Protein AF-A0AAV8QQ74-F1 (afdb_monomer)

Mean predicted aligned error: 6.85 Å

Nearest PDB structures (foldseek):
  6c4k-assembly1_A  TM=9.391E-01  e=3.958E-21  Homo sapiens
  6c4k-assembly1_B  TM=9.567E-01  e=1.475E-20  Homo sapiens
  6c4j-assembly2_J  TM=9.599E-01  e=5.149E-20  Homo sapiens
  6c58-assembly1_E  TM=9.577E-01  e=4.821E-20  Homo sapiens
  6c4k-assembly1_C  TM=9.363E-01  e=5.872E-19  Homo sapiens

Foldseek 3Di:
DAEEEFEDQDQAQWQAQLVLCVLPVVYHYYYDYPPPVQVVCLVDPRHPDDEVCQNVRDDTRGDDDHHCRVVCNQEPPADEFAFAPDPVRVVVSVVVLVSSVSRYDPVRYHYDHHVCRVVVLLVVLQVLQVLQVVLQVVVVVCVVVVHDSVVVLVVQQVPPVRHNPSSDHDPHDDDPRND

pLDDT: mean 85.08, std 13.59, range [34.0, 98.06]

Structure (mmCIF, N/CA/C/O backbone):
data_AF-A0AAV8QQ74-F1
#
_entry.id   AF-A0AAV8QQ74-F1
#
loop_
_atom_site.group_PDB
_atom_site.id
_atom_site.type_symbol
_atom_site.label_atom_id
_atom_site.label_alt_id
_atom_site.label_comp_id
_atom_site.label_asym_id
_atom_site.label_entity_id
_atom_site.label_seq_id
_atom_site.pdbx_PDB_ins_code
_atom_site.Cartn_x
_atom_site.Cartn_y
_atom_site.Cartn_z
_atom_site.occupancy
_atom_site.B_iso_or_equiv
_atom_site.auth_seq_id
_atom_site.auth_comp_id
_atom_site.auth_asym_id
_atom_site.auth_atom_id
_atom_site.pdbx_PDB_model_num
ATOM 1 N N . MET A 1 1 ? 12.481 -12.399 -24.238 1.00 63.53 1 MET A N 1
ATOM 2 C CA . MET A 1 1 ? 12.317 -12.808 -22.829 1.00 63.53 1 MET A CA 1
ATOM 3 C C . MET A 1 1 ? 12.725 -11.625 -21.976 1.00 63.53 1 MET A C 1
ATOM 5 O O . MET A 1 1 ? 13.826 -11.124 -22.176 1.00 63.53 1 MET A O 1
ATOM 9 N N . VAL A 1 2 ? 11.823 -11.126 -21.134 1.00 83.19 2 VAL A N 1
ATOM 10 C CA . VAL A 1 2 ? 12.125 -10.042 -20.185 1.00 83.19 2 VAL A CA 1
ATOM 11 C C . VAL A 1 2 ? 12.632 -10.682 -18.895 1.00 83.19 2 VAL A C 1
ATOM 13 O O . VAL A 1 2 ? 12.169 -11.765 -18.537 1.00 83.19 2 VAL A O 1
ATOM 16 N N . LYS A 1 3 ? 13.590 -10.037 -18.226 1.00 90.88 3 LYS A N 1
ATOM 17 C CA . LYS A 1 3 ? 14.098 -10.466 -16.921 1.00 90.88 3 LYS A CA 1
ATOM 18 C C . LYS A 1 3 ? 13.972 -9.331 -15.913 1.00 90.88 3 LYS A C 1
ATOM 20 O O . LYS A 1 3 ? 14.280 -8.190 -16.256 1.00 90.88 3 LYS A O 1
ATOM 25 N N . ILE A 1 4 ? 13.562 -9.646 -14.690 1.00 91.19 4 ILE A N 1
ATOM 26 C CA . ILE A 1 4 ? 13.529 -8.723 -13.552 1.00 91.19 4 ILE A CA 1
ATOM 27 C C . ILE A 1 4 ? 14.459 -9.270 -12.469 1.00 91.19 4 ILE A C 1
ATOM 29 O O . ILE A 1 4 ? 14.433 -10.459 -12.164 1.00 91.19 4 ILE A O 1
ATOM 33 N N . CYS A 1 5 ? 15.287 -8.396 -11.899 1.00 91.69 5 CYS A N 1
ATOM 34 C CA . CYS A 1 5 ? 16.149 -8.704 -10.764 1.00 91.69 5 CYS A CA 1
ATOM 35 C C . CYS A 1 5 ? 15.806 -7.745 -9.620 1.00 91.69 5 CYS A C 1
ATOM 37 O O . CYS A 1 5 ? 15.906 -6.530 -9.802 1.00 91.69 5 CYS A O 1
ATOM 39 N N . CYS A 1 6 ? 15.396 -8.278 -8.470 1.00 88.50 6 CYS A N 1
ATOM 40 C CA . CYS A 1 6 ? 15.151 -7.512 -7.249 1.00 88.50 6 CYS A CA 1
ATOM 41 C C . CYS A 1 6 ? 16.297 -7.740 -6.250 1.00 88.50 6 CYS A C 1
ATOM 43 O O . CYS A 1 6 ? 16.791 -8.862 -6.115 1.00 88.50 6 CYS A O 1
ATOM 45 N N . ILE A 1 7 ? 16.738 -6.674 -5.576 1.00 88.88 7 ILE A N 1
ATOM 46 C CA . ILE A 1 7 ? 17.850 -6.706 -4.617 1.00 88.88 7 ILE A CA 1
ATOM 47 C C . ILE A 1 7 ? 17.289 -6.465 -3.211 1.00 88.88 7 ILE A C 1
ATOM 49 O O . ILE A 1 7 ? 16.839 -5.367 -2.894 1.00 88.88 7 ILE A O 1
ATOM 53 N N . GLY A 1 8 ? 17.366 -7.500 -2.379 1.00 83.50 8 GLY A N 1
ATOM 54 C CA . GLY A 1 8 ? 16.710 -7.640 -1.083 1.00 83.50 8 GLY A CA 1
ATOM 55 C C . GLY A 1 8 ? 15.598 -8.690 -1.158 1.00 83.50 8 GLY A C 1
ATOM 56 O O . GLY A 1 8 ? 14.819 -8.672 -2.093 1.00 83.50 8 GLY A O 1
ATOM 57 N N . ALA A 1 9 ? 15.508 -9.585 -0.173 1.00 84.25 9 ALA A N 1
ATOM 58 C CA . ALA A 1 9 ? 14.414 -10.551 0.011 1.00 84.25 9 ALA A CA 1
ATOM 59 C C . ALA A 1 9 ? 13.634 -10.207 1.301 1.00 84.25 9 ALA A C 1
ATOM 61 O O . ALA A 1 9 ? 13.564 -10.978 2.266 1.00 84.25 9 ALA A O 1
ATOM 62 N N . GLY A 1 10 ? 13.189 -8.951 1.380 1.00 79.94 10 GLY A N 1
ATOM 63 C CA . GLY A 1 10 ? 12.621 -8.330 2.580 1.00 79.94 10 GLY A CA 1
ATOM 64 C C . GLY A 1 10 ? 11.100 -8.463 2.705 1.00 79.94 10 GLY A C 1
ATOM 65 O O . GLY A 1 10 ? 10.473 -9.293 2.062 1.00 79.94 10 GLY A O 1
ATOM 66 N N . TYR A 1 11 ? 10.502 -7.585 3.515 1.00 75.31 11 TYR A N 1
ATOM 67 C CA . TYR A 1 11 ? 9.045 -7.434 3.642 1.00 75.31 11 TYR A CA 1
ATOM 68 C C . TYR A 1 11 ? 8.434 -6.377 2.682 1.00 75.31 11 TYR A C 1
ATOM 70 O O . TYR A 1 11 ? 7.292 -6.477 2.248 1.00 75.31 11 TYR A O 1
ATOM 78 N N . VAL A 1 12 ? 9.237 -5.401 2.250 1.00 78.25 12 VAL A N 1
ATOM 79 C CA . VAL A 1 12 ? 9.226 -4.913 0.851 1.00 78.25 12 VAL A CA 1
ATOM 80 C C . VAL A 1 12 ? 10.305 -5.731 0.113 1.00 78.25 12 VAL A C 1
ATOM 82 O O . VAL A 1 12 ? 10.958 -6.530 0.761 1.00 78.25 12 VAL A O 1
ATOM 85 N N . SER A 1 13 ? 10.535 -5.647 -1.195 1.00 78.69 13 SER A N 1
ATOM 86 C CA . SER A 1 13 ? 11.518 -6.491 -1.928 1.00 78.69 13 SER A CA 1
ATOM 87 C C . SER A 1 13 ? 11.394 -8.023 -1.811 1.00 78.69 13 SER A C 1
ATOM 89 O O . SER A 1 13 ? 12.100 -8.736 -2.506 1.00 78.69 13 SER A O 1
ATOM 91 N N . GLY A 1 14 ? 10.462 -8.538 -0.997 1.00 80.00 14 GLY A N 1
ATOM 92 C CA . GLY A 1 14 ? 10.142 -9.954 -0.862 1.00 80.00 14 GLY A CA 1
ATOM 93 C C . GLY A 1 14 ? 8.654 -10.354 -0.687 1.00 80.00 14 GLY A C 1
ATOM 94 O O . GLY A 1 14 ? 8.509 -11.494 -0.284 1.00 80.00 14 GLY A O 1
ATOM 95 N N . PRO A 1 15 ? 7.585 -9.513 -0.882 1.00 81.69 15 PRO A N 1
ATOM 96 C CA . PRO A 1 15 ? 6.171 -9.998 -1.185 1.00 81.69 15 PRO A CA 1
ATOM 97 C C . PRO A 1 15 ? 5.210 -9.702 -2.463 1.00 81.69 15 PRO A C 1
ATOM 99 O O . PRO A 1 15 ? 4.105 -10.217 -2.511 1.00 81.69 15 PRO A O 1
ATOM 102 N N . THR A 1 16 ? 5.607 -8.993 -3.547 1.00 84.75 16 THR A N 1
ATOM 103 C CA . THR A 1 16 ? 5.229 -8.725 -4.982 1.00 84.75 16 THR A CA 1
ATOM 104 C C . THR A 1 16 ? 5.943 -9.508 -6.123 1.00 84.75 16 THR A C 1
ATOM 106 O O . THR A 1 16 ? 5.274 -9.844 -7.085 1.00 84.75 16 THR A O 1
ATOM 109 N N . MET A 1 17 ? 7.266 -9.758 -6.148 1.00 88.81 17 MET A N 1
ATOM 110 C CA . MET A 1 17 ? 7.998 -10.368 -7.296 1.00 88.81 17 MET A CA 1
ATOM 111 C C . MET A 1 17 ? 7.449 -11.736 -7.746 1.00 88.81 17 MET A C 1
ATOM 113 O O . MET A 1 17 ? 7.316 -11.961 -8.940 1.00 88.81 17 MET A O 1
ATOM 117 N N . ALA A 1 18 ? 7.032 -12.607 -6.832 1.00 83.88 18 ALA A N 1
ATOM 118 C CA . ALA A 1 18 ? 6.244 -13.806 -7.118 1.00 83.88 18 ALA A CA 1
ATOM 119 C C . ALA A 1 18 ? 4.832 -13.498 -7.635 1.00 83.88 18 ALA A C 1
ATOM 121 O O . ALA A 1 18 ? 4.354 -14.209 -8.508 1.00 83.88 18 ALA A O 1
ATOM 122 N N . VAL A 1 19 ? 4.179 -12.415 -7.191 1.00 86.88 19 VAL A N 1
ATOM 123 C CA . VAL A 1 19 ? 2.948 -11.928 -7.844 1.00 86.88 19 VAL A CA 1
ATOM 124 C C . VAL A 1 19 ? 3.260 -11.504 -9.284 1.00 86.88 19 VAL A C 1
ATOM 126 O O . VAL A 1 19 ? 2.520 -11.879 -10.182 1.00 86.88 19 VAL A O 1
ATOM 129 N N . ILE A 1 20 ? 4.389 -10.839 -9.555 1.00 90.19 20 ILE A N 1
ATOM 130 C CA . ILE A 1 20 ? 4.846 -10.565 -10.928 1.00 90.19 20 ILE A CA 1
ATOM 131 C C . ILE A 1 20 ? 5.125 -11.872 -11.687 1.00 90.19 20 ILE A C 1
ATOM 133 O O . ILE A 1 20 ? 4.645 -12.017 -12.802 1.00 90.19 20 ILE A O 1
ATOM 137 N N . ALA A 1 21 ? 5.827 -12.849 -11.111 1.00 88.25 21 ALA A N 1
ATOM 138 C CA . ALA A 1 21 ? 6.114 -14.127 -11.772 1.00 88.25 21 ALA A CA 1
ATOM 139 C C . ALA A 1 21 ? 4.831 -14.924 -12.092 1.00 88.25 21 ALA A C 1
ATOM 141 O O . ALA A 1 21 ? 4.686 -15.475 -13.182 1.00 88.25 21 ALA A O 1
ATOM 142 N N . LEU A 1 22 ? 3.869 -14.928 -11.165 1.00 88.06 22 LEU A N 1
ATOM 143 C CA . LEU A 1 22 ? 2.573 -15.599 -11.274 1.00 88.06 22 LEU A CA 1
ATOM 144 C C . LEU A 1 22 ? 1.624 -14.899 -12.259 1.00 88.06 22 LEU A C 1
ATOM 146 O O . LEU A 1 22 ? 0.899 -15.564 -12.997 1.00 88.06 22 LEU A O 1
ATOM 150 N N . LYS A 1 23 ? 1.603 -13.560 -12.275 1.00 91.19 23 LYS A N 1
ATOM 151 C CA . LYS A 1 23 ? 0.750 -12.754 -13.169 1.00 91.19 23 LYS A CA 1
ATOM 152 C C . LYS A 1 23 ? 1.379 -12.518 -14.544 1.00 91.19 23 LYS A C 1
ATOM 154 O O . LYS A 1 23 ? 0.651 -12.272 -15.501 1.00 91.19 23 LYS A O 1
ATOM 159 N N . CYS A 1 24 ? 2.700 -12.638 -14.666 1.00 91.62 24 CYS A N 1
ATOM 160 C CA . CYS A 1 24 ? 3.457 -12.452 -15.902 1.00 91.62 24 CYS A CA 1
ATOM 161 C C . CYS A 1 24 ? 4.377 -13.661 -16.206 1.00 91.62 24 CYS A C 1
ATOM 163 O O . CYS A 1 24 ? 5.597 -13.486 -16.235 1.00 91.62 24 CYS A O 1
ATOM 165 N N . PRO A 1 25 ? 3.853 -14.869 -16.520 1.00 89.38 25 PRO A N 1
ATOM 166 C CA . PRO A 1 25 ? 4.672 -16.080 -16.723 1.00 89.38 25 PRO A CA 1
ATOM 1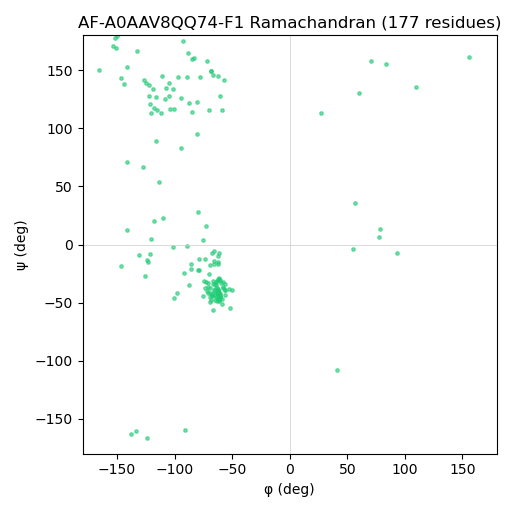67 C C . PRO A 1 25 ? 5.702 -16.025 -17.872 1.00 89.38 25 PRO A C 1
ATOM 169 O O . PRO A 1 25 ? 6.486 -16.952 -18.057 1.00 89.38 25 PRO A O 1
ATOM 172 N N . SER A 1 26 ? 5.690 -14.963 -18.683 1.00 90.56 26 SER A N 1
ATOM 173 C CA . SER A 1 26 ? 6.667 -14.675 -19.742 1.00 90.56 26 SER A CA 1
ATOM 174 C C . SER A 1 26 ? 7.883 -13.856 -19.271 1.00 90.56 26 SER A C 1
ATOM 176 O O . SER A 1 26 ? 8.781 -13.570 -20.076 1.00 90.56 26 SER A O 1
ATOM 178 N N . ILE A 1 27 ? 7.915 -13.471 -17.990 1.00 90.62 27 ILE A N 1
ATOM 179 C CA . ILE A 1 27 ? 8.993 -12.723 -17.340 1.00 90.62 27 ILE A CA 1
ATOM 180 C C . ILE A 1 27 ? 9.749 -13.656 -16.393 1.00 90.62 27 ILE A C 1
ATOM 182 O O . ILE A 1 27 ? 9.170 -14.255 -15.493 1.00 90.62 27 ILE A O 1
ATOM 186 N N . GLU A 1 28 ? 11.063 -13.750 -16.572 1.00 89.81 28 GLU A N 1
ATOM 187 C CA . GLU A 1 28 ? 11.937 -14.437 -15.620 1.00 89.81 28 GLU A CA 1
ATOM 188 C C . GLU A 1 28 ? 12.235 -13.491 -14.451 1.00 89.81 28 GLU A C 1
ATOM 190 O O . GLU A 1 28 ? 12.742 -12.387 -14.664 1.00 89.81 28 GLU A O 1
ATOM 195 N N . VAL A 1 29 ? 11.920 -13.902 -13.224 1.00 89.75 29 VAL A N 1
ATOM 196 C CA . VAL A 1 29 ? 12.094 -13.067 -12.031 1.00 89.75 29 VAL A CA 1
ATOM 197 C C . VAL A 1 29 ? 13.118 -13.705 -11.098 1.00 89.75 29 VAL A C 1
ATOM 199 O O . VAL A 1 29 ? 13.000 -14.874 -10.742 1.00 89.75 29 VAL A O 1
ATOM 202 N N . ALA A 1 30 ? 14.126 -12.930 -10.705 1.00 89.06 30 ALA A N 1
ATOM 203 C CA . ALA A 1 30 ? 15.160 -13.324 -9.757 1.00 89.06 30 ALA A CA 1
ATOM 204 C C . ALA A 1 30 ? 15.184 -12.350 -8.574 1.00 89.06 30 ALA A C 1
ATOM 206 O O . ALA A 1 30 ? 15.119 -11.135 -8.760 1.00 89.06 30 ALA A O 1
ATOM 207 N N . VAL A 1 31 ? 15.321 -12.876 -7.358 1.00 87.19 31 VAL A N 1
ATOM 208 C CA . VAL A 1 31 ? 15.484 -12.078 -6.135 1.00 87.19 31 VAL A CA 1
ATOM 209 C C . VAL A 1 31 ? 16.793 -12.484 -5.467 1.00 87.19 31 VAL A C 1
ATOM 211 O O . VAL A 1 31 ? 17.041 -13.672 -5.260 1.00 87.19 31 VAL A O 1
ATOM 214 N N . VAL A 1 32 ? 17.643 -11.506 -5.155 1.00 88.88 32 VAL A N 1
ATOM 215 C CA . VAL A 1 32 ? 18.978 -11.715 -4.574 1.00 88.88 32 VAL A CA 1
ATOM 216 C C . VAL A 1 32 ? 19.141 -10.903 -3.295 1.00 88.88 32 VAL A C 1
ATOM 218 O O . VAL A 1 32 ? 18.694 -9.767 -3.220 1.00 88.88 32 VAL A O 1
ATOM 221 N N . ASP A 1 33 ? 19.806 -11.455 -2.283 1.00 89.81 33 ASP A N 1
ATOM 222 C CA . ASP A 1 33 ? 20.049 -10.789 -0.999 1.00 89.81 33 ASP A CA 1
ATOM 223 C C . ASP A 1 33 ? 21.467 -11.126 -0.511 1.00 89.81 33 ASP A C 1
ATOM 225 O O . ASP A 1 33 ? 22.017 -12.176 -0.847 1.00 89.81 33 ASP A O 1
ATOM 229 N N . ILE A 1 34 ? 22.067 -10.236 0.281 1.00 93.06 34 ILE A N 1
ATOM 230 C CA . ILE A 1 34 ? 23.376 -10.457 0.912 1.00 93.06 34 ILE A CA 1
ATOM 231 C C . ILE A 1 34 ? 23.306 -11.526 2.018 1.00 93.06 34 ILE A C 1
ATOM 233 O O . ILE A 1 34 ? 24.295 -12.194 2.323 1.00 93.06 34 ILE A O 1
ATOM 237 N N . SER A 1 35 ? 22.130 -11.718 2.616 1.00 91.12 35 SER A N 1
ATOM 238 C CA . SER A 1 35 ? 21.865 -12.747 3.613 1.00 91.12 35 SER A CA 1
ATOM 239 C C . SER A 1 35 ? 21.614 -14.099 2.942 1.00 91.12 35 SER A C 1
ATOM 241 O O . SER A 1 35 ? 20.491 -14.449 2.579 1.00 91.12 35 SER A O 1
ATOM 243 N N . VAL A 1 36 ? 22.673 -14.907 2.841 1.00 91.25 36 VAL A N 1
ATOM 244 C CA . VAL A 1 36 ? 22.600 -16.297 2.349 1.00 91.25 36 VAL A CA 1
ATOM 245 C C . VAL A 1 36 ? 21.547 -17.108 3.117 1.00 91.25 36 VAL A C 1
ATOM 247 O O . VAL A 1 36 ? 20.795 -17.860 2.507 1.00 91.25 36 VAL A O 1
ATOM 250 N N . THR A 1 37 ? 21.421 -16.907 4.434 1.00 89.25 37 THR A N 1
ATOM 251 C CA . THR A 1 37 ? 20.408 -17.568 5.278 1.00 89.25 37 THR A CA 1
ATOM 252 C C . THR A 1 37 ? 18.975 -17.208 4.877 1.00 89.25 37 THR A C 1
ATOM 254 O O . THR A 1 37 ? 18.107 -18.075 4.863 1.00 89.25 37 THR A O 1
ATOM 257 N N . ARG A 1 38 ? 18.722 -15.945 4.512 1.00 84.81 38 ARG A N 1
ATOM 258 C CA . ARG A 1 38 ? 17.413 -15.467 4.041 1.00 84.81 38 ARG A CA 1
ATOM 259 C C . ARG A 1 38 ? 17.065 -16.073 2.682 1.00 84.81 38 ARG A C 1
ATOM 261 O O . ARG A 1 38 ? 15.956 -16.563 2.511 1.00 84.81 38 ARG A O 1
ATOM 268 N N . ILE A 1 39 ? 18.024 -16.120 1.753 1.00 86.44 39 ILE A N 1
ATOM 269 C CA . ILE A 1 39 ? 17.845 -16.795 0.457 1.00 86.44 39 ILE A CA 1
ATOM 270 C C . ILE A 1 39 ? 17.649 -18.306 0.632 1.00 86.44 39 ILE A C 1
ATOM 272 O O . ILE A 1 39 ? 16.808 -18.878 -0.054 1.00 86.44 39 ILE A O 1
ATOM 276 N N . ALA A 1 40 ? 18.348 -18.956 1.565 1.00 84.38 40 ALA A N 1
ATOM 277 C CA . ALA A 1 40 ? 18.118 -20.365 1.881 1.00 84.38 40 ALA A CA 1
ATOM 278 C C . ALA A 1 40 ? 16.689 -20.604 2.406 1.00 84.38 40 ALA A C 1
ATOM 280 O O . ALA A 1 40 ? 16.011 -21.498 1.910 1.00 84.38 40 ALA A O 1
ATOM 281 N N . ALA A 1 41 ? 16.200 -19.758 3.321 1.00 82.62 41 ALA A N 1
ATOM 282 C CA . ALA A 1 41 ? 14.825 -19.818 3.822 1.00 82.62 41 ALA A CA 1
ATOM 283 C C . ALA A 1 41 ? 13.781 -19.614 2.703 1.00 82.62 41 ALA A C 1
ATOM 285 O O . ALA A 1 41 ? 12.838 -20.393 2.596 1.00 82.62 41 ALA A O 1
ATOM 286 N N . CYS A 1 42 ? 13.985 -18.641 1.804 1.00 77.00 42 CYS A N 1
ATOM 287 C CA . CYS A 1 42 ? 13.127 -18.410 0.628 1.00 77.00 42 CYS A CA 1
ATOM 288 C C . CYS A 1 42 ? 13.091 -19.573 -0.386 1.00 77.00 42 CYS A C 1
ATOM 290 O O . CYS A 1 42 ? 12.228 -19.567 -1.261 1.00 77.00 42 CYS A O 1
ATOM 292 N N . ASN A 1 43 ? 14.024 -20.528 -0.300 1.00 80.88 43 ASN A N 1
ATOM 293 C CA . ASN A 1 43 ? 14.084 -21.742 -1.122 1.00 80.88 43 ASN A CA 1
ATOM 294 C C . ASN A 1 43 ? 13.767 -23.010 -0.297 1.00 80.88 43 ASN A C 1
ATOM 296 O O . ASN A 1 43 ? 14.193 -24.108 -0.656 1.00 80.88 43 ASN A O 1
ATOM 300 N N . SER A 1 44 ? 13.063 -22.858 0.827 1.00 80.25 44 SER A N 1
ATOM 301 C CA . SER A 1 44 ? 12.682 -23.939 1.739 1.00 80.25 44 SER A CA 1
ATOM 302 C C . SER A 1 44 ? 11.206 -23.842 2.121 1.00 80.25 44 SER A C 1
ATOM 304 O O . SER A 1 44 ? 10.596 -22.785 1.971 1.00 80.25 44 SER A O 1
ATOM 306 N N . ASP A 1 45 ? 10.666 -24.909 2.711 1.00 74.81 45 ASP A N 1
ATOM 307 C CA . ASP A 1 45 ? 9.291 -24.950 3.229 1.00 74.81 45 ASP A CA 1
ATOM 308 C C . ASP A 1 45 ? 9.056 -23.998 4.429 1.00 74.81 45 ASP A C 1
ATOM 310 O O . ASP A 1 45 ? 7.932 -23.858 4.905 1.00 74.81 45 ASP A O 1
ATOM 314 N N . GLN A 1 46 ? 10.107 -23.345 4.948 1.00 72.19 46 GLN A N 1
ATOM 315 C CA . GLN A 1 46 ? 10.030 -22.341 6.014 1.00 72.19 46 GLN A CA 1
ATOM 316 C C . GLN A 1 46 ? 10.494 -20.973 5.507 1.00 72.19 46 GLN A C 1
ATOM 318 O O . GLN A 1 46 ? 11.666 -20.601 5.601 1.00 72.19 46 GLN A O 1
ATOM 323 N N . LEU A 1 47 ? 9.540 -20.206 4.981 1.00 71.50 47 LEU A N 1
ATOM 324 C CA . LEU A 1 47 ? 9.769 -18.842 4.515 1.00 71.50 47 LEU A CA 1
ATOM 325 C C . LEU A 1 47 ? 10.217 -17.921 5.672 1.00 71.50 47 LEU A C 1
ATOM 327 O O . LEU A 1 47 ? 9.731 -18.051 6.796 1.00 71.50 47 LEU A O 1
ATOM 331 N N . PRO A 1 48 ? 11.103 -16.935 5.421 1.00 70.94 48 PRO A N 1
ATOM 332 C CA . PRO A 1 48 ? 11.611 -16.028 6.459 1.00 70.94 48 PRO A CA 1
ATOM 333 C C . PRO A 1 48 ? 10.595 -14.953 6.896 1.00 70.94 48 PRO A C 1
ATOM 335 O O . PRO A 1 48 ? 10.944 -14.053 7.661 1.00 70.94 48 PRO A O 1
ATOM 338 N N . ILE A 1 49 ? 9.373 -15.004 6.358 1.00 71.12 49 ILE A N 1
ATOM 339 C CA . ILE A 1 49 ? 8.260 -14.071 6.543 1.00 71.12 49 ILE A CA 1
ATOM 340 C C . ILE A 1 49 ? 6.977 -14.908 6.538 1.00 71.12 49 ILE A C 1
ATOM 342 O O . ILE A 1 49 ? 6.839 -15.801 5.705 1.00 71.12 49 ILE A O 1
ATOM 346 N N . TYR A 1 50 ? 6.044 -14.603 7.439 1.00 70.44 50 TYR A N 1
ATOM 347 C CA . TYR A 1 50 ? 4.705 -15.191 7.464 1.00 70.44 50 TYR A CA 1
ATOM 348 C C . TYR A 1 50 ? 3.681 -14.177 6.948 1.00 70.44 50 TYR A C 1
ATOM 350 O O . TYR A 1 50 ? 3.625 -13.067 7.468 1.00 70.44 50 TYR A O 1
ATOM 358 N N . GLU A 1 51 ? 2.861 -14.570 5.971 1.00 66.44 51 GLU A N 1
ATOM 359 C CA . GLU A 1 51 ? 1.711 -13.795 5.491 1.00 66.44 51 GLU A CA 1
ATOM 360 C C . GLU A 1 51 ? 0.567 -14.727 5.047 1.00 66.44 51 GLU A C 1
ATOM 362 O O . GLU A 1 51 ? 0.836 -15.773 4.452 1.00 66.44 51 GLU A O 1
ATOM 367 N N . PRO A 1 52 ? -0.718 -14.394 5.273 1.00 66.56 52 PRO A N 1
ATOM 368 C CA . PRO A 1 52 ? -1.825 -15.222 4.800 1.00 66.56 52 PRO A CA 1
ATOM 369 C C . PRO A 1 52 ? -1.837 -15.361 3.268 1.00 66.56 52 PRO A C 1
ATOM 371 O O . PRO A 1 52 ? -1.805 -14.372 2.535 1.00 66.56 52 PRO A O 1
ATOM 374 N N . GLY A 1 53 ? -1.889 -16.605 2.780 1.00 62.91 53 GLY A N 1
ATOM 375 C CA . GLY A 1 53 ? -1.827 -16.924 1.347 1.00 62.91 53 GLY A CA 1
ATOM 376 C C . GLY A 1 53 ? -0.424 -16.848 0.730 1.00 62.91 53 GLY A C 1
ATOM 377 O O . GLY A 1 53 ? -0.295 -16.992 -0.483 1.00 62.91 53 GLY A O 1
ATOM 378 N N . ILE A 1 54 ? 0.632 -16.633 1.529 1.00 61.88 54 ILE A N 1
ATOM 379 C CA . ILE A 1 54 ? 2.019 -16.650 1.038 1.00 61.88 54 ILE A CA 1
ATOM 380 C C . ILE A 1 54 ? 2.386 -18.036 0.478 1.00 61.88 54 ILE A C 1
ATOM 382 O O . ILE A 1 54 ? 2.970 -18.141 -0.593 1.00 61.88 54 ILE A O 1
ATOM 386 N N . GLU A 1 55 ? 1.970 -19.107 1.151 1.00 58.34 55 GLU A N 1
ATOM 387 C CA . GLU A 1 55 ? 2.321 -20.495 0.819 1.00 58.34 55 GLU A CA 1
ATOM 388 C C . GLU A 1 55 ? 1.830 -20.922 -0.581 1.00 58.34 55 GLU A C 1
ATOM 390 O O . GLU A 1 55 ? 2.507 -21.688 -1.262 1.00 58.34 55 GLU A O 1
ATOM 395 N N . ASP A 1 56 ? 0.716 -20.358 -1.063 1.00 56.03 56 ASP A N 1
ATOM 396 C CA . ASP A 1 56 ? 0.125 -20.660 -2.377 1.00 56.03 56 ASP A CA 1
ATOM 397 C C . ASP A 1 56 ? 0.831 -19.971 -3.566 1.00 56.03 56 ASP A C 1
ATOM 399 O O . ASP A 1 56 ? 0.532 -20.264 -4.727 1.00 56.03 56 ASP A O 1
ATOM 403 N N . ILE A 1 57 ? 1.706 -18.992 -3.308 1.00 53.47 57 ILE A N 1
ATOM 404 C CA . ILE A 1 57 ? 2.151 -18.006 -4.316 1.00 53.47 57 ILE A CA 1
ATOM 405 C C . ILE A 1 57 ? 3.678 -17.968 -4.487 1.00 53.47 57 ILE A C 1
ATOM 407 O O . ILE A 1 57 ? 4.170 -17.376 -5.447 1.00 53.47 57 ILE A O 1
ATOM 411 N N . VAL A 1 58 ? 4.446 -18.572 -3.576 1.00 47.19 58 VAL A N 1
ATOM 412 C CA . VAL A 1 58 ? 5.800 -18.087 -3.258 1.00 47.19 58 VAL A CA 1
ATOM 413 C C . VAL A 1 58 ? 6.886 -19.112 -3.510 1.00 47.19 58 VAL A C 1
ATOM 415 O O . VAL A 1 58 ? 7.038 -20.091 -2.791 1.00 47.19 58 VAL A O 1
ATOM 418 N N . SER A 1 59 ? 7.741 -18.826 -4.490 1.00 38.38 59 SER A N 1
ATOM 419 C CA . SER A 1 59 ? 9.044 -18.224 -4.171 1.00 38.38 59 SER A CA 1
ATOM 420 C C . SER A 1 59 ? 9.201 -16.709 -4.465 1.00 38.38 59 SER A C 1
ATOM 422 O O . SER A 1 59 ? 9.247 -16.292 -5.615 1.00 38.38 59 SER A O 1
ATOM 424 N N . ASN A 1 60 ? 9.428 -15.937 -3.388 1.00 39.59 60 ASN A N 1
ATOM 425 C CA . ASN A 1 60 ? 10.054 -14.600 -3.221 1.00 39.59 60 ASN A CA 1
ATOM 426 C C . ASN A 1 60 ? 9.487 -13.328 -3.926 1.00 39.59 60 ASN A C 1
ATOM 428 O O . ASN A 1 60 ? 9.224 -13.350 -5.125 1.00 39.59 60 ASN A O 1
ATOM 432 N N . LEU A 1 61 ? 9.281 -12.203 -3.192 1.00 42.34 61 LEU A N 1
ATOM 433 C CA . LEU A 1 61 ? 8.338 -11.129 -3.607 1.00 42.34 61 LEU A CA 1
ATOM 434 C C . LEU A 1 61 ? 8.795 -9.538 -3.532 1.00 42.34 61 LEU A C 1
ATOM 436 O O . LEU A 1 61 ? 9.912 -9.354 -3.953 1.00 42.34 61 LEU A O 1
ATOM 440 N N . GLU A 1 62 ? 8.063 -8.354 -3.509 1.00 34.00 62 GLU A N 1
ATOM 441 C CA . GLU A 1 62 ? 7.971 -7.023 -2.693 1.00 34.00 62 GLU A CA 1
ATOM 442 C C . GLU A 1 62 ? 6.629 -6.438 -1.957 1.00 34.00 62 GLU A C 1
ATOM 444 O O . GLU A 1 62 ? 5.637 -7.106 -1.780 1.00 34.00 62 GLU A O 1
ATOM 449 N N . PHE A 1 63 ? 6.530 -5.163 -1.496 1.00 38.44 63 PHE A N 1
ATOM 450 C CA . PHE A 1 63 ? 5.351 -4.319 -1.015 1.00 38.44 63 PHE A CA 1
ATOM 451 C C . PHE A 1 63 ? 4.010 -4.830 -0.371 1.00 38.44 63 PHE A C 1
ATOM 453 O O . PHE A 1 63 ? 3.109 -5.243 -1.094 1.00 38.44 63 PHE A O 1
ATOM 460 N N . LEU A 1 64 ? 3.755 -4.543 0.932 1.00 48.84 64 LEU A N 1
ATOM 461 C CA . LEU A 1 64 ? 2.528 -4.940 1.685 1.00 48.84 64 LEU A CA 1
ATOM 462 C C . LEU A 1 64 ? 2.092 -4.023 2.865 1.00 48.84 64 LEU A C 1
ATOM 464 O O . LEU A 1 64 ? 2.828 -3.111 3.251 1.00 48.84 64 LEU A O 1
ATOM 468 N N . ALA A 1 65 ? 0.959 -4.358 3.510 1.00 51.94 65 ALA A N 1
ATOM 469 C CA . ALA A 1 65 ? 0.736 -4.204 4.958 1.00 51.94 65 ALA A CA 1
ATOM 470 C C . ALA A 1 65 ? 0.662 -5.578 5.678 1.00 51.94 65 ALA A C 1
ATOM 472 O O . ALA A 1 65 ? 0.141 -6.542 5.111 1.00 51.94 65 ALA A O 1
ATOM 473 N N . GLU A 1 66 ? 1.166 -5.637 6.922 1.00 57.75 66 GLU A N 1
ATOM 474 C CA . GLU A 1 66 ? 1.293 -6.865 7.737 1.00 57.75 66 GLU A CA 1
ATOM 475 C C . GLU A 1 66 ? -0.060 -7.555 7.970 1.00 57.75 66 GLU A C 1
ATOM 477 O O . GLU A 1 66 ? -0.963 -6.994 8.593 1.00 57.75 66 GLU A O 1
ATOM 482 N N . GLY A 1 67 ? -0.196 -8.777 7.444 1.00 68.00 67 GLY A N 1
ATOM 483 C CA . GLY A 1 67 ? -1.403 -9.605 7.494 1.00 68.00 67 GLY A CA 1
ATOM 484 C C . GLY A 1 67 ? -2.367 -9.489 6.300 1.00 68.00 67 GLY A C 1
ATOM 485 O O . GLY A 1 67 ? -3.331 -10.256 6.261 1.00 68.00 67 GLY A O 1
ATOM 486 N N . THR A 1 68 ? -2.174 -8.562 5.348 1.00 74.56 68 THR A N 1
ATOM 487 C CA . THR A 1 68 ? -3.087 -8.371 4.182 1.00 74.56 68 THR A CA 1
ATOM 488 C C . THR A 1 68 ? -2.407 -8.414 2.820 1.00 74.56 68 THR A C 1
ATOM 490 O O . THR A 1 68 ? -3.015 -8.853 1.841 1.00 74.56 68 THR A O 1
ATOM 493 N N . ALA A 1 69 ? -1.129 -8.061 2.769 1.00 74.25 69 ALA A N 1
ATOM 494 C CA . ALA A 1 69 ? -0.150 -8.678 1.890 1.00 74.25 69 ALA A CA 1
ATOM 495 C C . ALA A 1 69 ? -0.573 -9.013 0.441 1.00 74.25 69 ALA A C 1
ATOM 497 O O . ALA A 1 69 ? -0.728 -8.150 -0.425 1.00 74.25 69 ALA A O 1
ATOM 498 N N . ILE A 1 70 ? -0.735 -10.312 0.182 1.00 78.31 70 ILE A N 1
ATOM 499 C CA . ILE A 1 70 ? -1.109 -10.921 -1.092 1.00 78.31 70 ILE A CA 1
ATOM 500 C C . ILE A 1 70 ? -2.353 -10.263 -1.701 1.00 78.31 70 ILE A C 1
ATOM 502 O O . ILE A 1 70 ? -2.413 -10.042 -2.914 1.00 78.31 70 ILE A O 1
ATOM 506 N N . GLN A 1 71 ? -3.340 -9.920 -0.871 1.00 81.88 71 GLN A N 1
ATOM 507 C CA . GLN A 1 71 ? -4.590 -9.312 -1.316 1.00 81.88 71 GLN A CA 1
ATOM 508 C C . GLN A 1 71 ? -4.374 -7.878 -1.819 1.00 81.88 71 GLN A C 1
ATOM 510 O O . GLN A 1 71 ? -4.915 -7.519 -2.870 1.00 81.88 71 GLN A O 1
ATOM 515 N N . ASP A 1 72 ? -3.542 -7.097 -1.121 1.00 83.19 72 ASP A N 1
ATOM 516 C CA . ASP A 1 72 ? -3.185 -5.724 -1.505 1.00 83.19 72 ASP A CA 1
ATOM 517 C C . ASP A 1 72 ? -2.465 -5.685 -2.866 1.00 83.19 72 ASP A C 1
ATOM 519 O O . ASP A 1 72 ? -2.611 -4.729 -3.625 1.00 83.19 72 ASP A O 1
ATOM 523 N N . LEU A 1 73 ? -1.737 -6.748 -3.220 1.00 84.50 73 LEU A N 1
ATOM 524 C CA . LEU A 1 73 ? -1.027 -6.872 -4.498 1.00 84.50 73 LEU A CA 1
ATOM 525 C C . LEU A 1 73 ? -1.857 -7.457 -5.634 1.00 84.50 73 LEU A C 1
ATOM 527 O O . LEU A 1 73 ? -1.678 -7.073 -6.791 1.00 84.50 73 LEU A O 1
ATOM 531 N N . PHE A 1 74 ? -2.758 -8.391 -5.333 1.00 87.12 74 PHE A N 1
ATOM 532 C CA . PHE A 1 74 ? -3.672 -8.954 -6.326 1.00 87.12 74 PHE A CA 1
ATOM 533 C C . PHE A 1 74 ? -4.743 -7.946 -6.753 1.00 87.12 74 PHE A C 1
ATOM 535 O O . PHE A 1 74 ? -5.171 -7.977 -7.906 1.00 87.12 74 PHE A O 1
ATOM 542 N N . ASN A 1 75 ? -5.173 -7.066 -5.845 1.00 88.50 75 ASN A N 1
ATOM 543 C CA . ASN A 1 75 ? -6.179 -6.036 -6.094 1.00 88.50 75 ASN A CA 1
ATOM 544 C C . ASN A 1 75 ? -5.816 -4.723 -5.362 1.00 88.50 75 ASN A C 1
ATOM 546 O O . ASN A 1 75 ? -6.494 -4.348 -4.403 1.00 88.50 75 ASN A O 1
ATOM 550 N N . PRO A 1 76 ? -4.775 -3.996 -5.809 1.00 89.94 76 PRO A N 1
ATOM 551 C CA . PRO A 1 76 ? -4.390 -2.728 -5.199 1.00 89.94 76 PRO A CA 1
ATOM 552 C C . PRO A 1 76 ? -5.455 -1.647 -5.413 1.00 89.94 76 PRO A C 1
ATOM 554 O O . PRO A 1 76 ? -6.063 -1.560 -6.486 1.00 89.94 76 PRO A O 1
ATOM 557 N N . ASP A 1 77 ? -5.609 -0.757 -4.426 1.00 90.06 77 ASP A N 1
ATOM 558 C CA . ASP A 1 77 ? -6.354 0.506 -4.572 1.00 90.06 77 ASP A CA 1
ATOM 559 C C . ASP A 1 77 ? -5.760 1.361 -5.714 1.00 90.06 77 ASP A C 1
ATOM 561 O O . ASP A 1 77 ? -6.490 2.033 -6.439 1.00 90.06 77 ASP A O 1
ATOM 565 N N . ARG A 1 78 ? -4.424 1.351 -5.859 1.00 92.75 78 ARG A N 1
ATOM 566 C CA . ARG A 1 78 ? -3.648 2.022 -6.920 1.00 92.75 78 ARG A CA 1
ATOM 567 C C . ARG A 1 78 ? -2.206 1.513 -6.970 1.00 92.75 78 ARG A C 1
ATOM 569 O O . ARG A 1 78 ? -1.634 1.211 -5.925 1.00 92.75 78 ARG A O 1
ATOM 576 N N . VAL A 1 79 ? -1.593 1.528 -8.151 1.00 92.00 79 VAL A N 1
ATOM 577 C CA . VAL A 1 79 ? -0.133 1.433 -8.333 1.00 92.00 79 VAL A CA 1
ATOM 578 C C . VAL A 1 79 ? 0.379 2.806 -8.766 1.00 92.00 79 VAL A C 1
ATOM 580 O O . VAL A 1 79 ? -0.223 3.455 -9.621 1.00 92.00 79 VAL A O 1
ATOM 583 N N . LEU A 1 80 ? 1.476 3.264 -8.161 1.00 93.56 80 LEU A N 1
ATOM 584 C CA . LEU A 1 80 ? 2.071 4.575 -8.422 1.00 93.56 80 LEU A CA 1
ATOM 585 C C . LEU A 1 80 ? 3.485 4.407 -8.984 1.00 93.56 80 LEU A C 1
ATOM 587 O O . LEU A 1 80 ? 4.362 3.880 -8.304 1.00 93.56 80 LEU A O 1
ATOM 591 N N . ILE A 1 81 ? 3.707 4.871 -10.214 1.00 93.44 81 ILE A N 1
ATOM 592 C CA . ILE A 1 81 ? 4.972 4.724 -10.941 1.00 93.44 81 ILE A CA 1
ATOM 593 C C . ILE A 1 81 ? 5.586 6.109 -11.171 1.00 93.44 81 ILE A C 1
ATOM 595 O O . ILE A 1 81 ? 5.022 6.941 -11.884 1.00 93.44 81 ILE A O 1
ATOM 599 N N . GLY A 1 82 ? 6.751 6.352 -10.567 1.00 90.56 82 GLY A N 1
ATOM 600 C CA . GLY A 1 82 ? 7.540 7.574 -10.743 1.00 90.56 82 GLY A CA 1
ATOM 601 C C . GLY A 1 82 ? 8.653 7.413 -11.778 1.00 90.56 82 GLY A C 1
ATOM 602 O O . GLY A 1 82 ? 9.289 6.363 -11.847 1.00 90.56 82 GLY A O 1
ATOM 603 N N . GLY A 1 83 ? 8.945 8.462 -12.550 1.00 89.44 83 GLY A N 1
ATOM 604 C CA . GLY A 1 83 ? 10.085 8.469 -13.473 1.00 89.44 83 GLY A CA 1
ATOM 605 C C . GLY A 1 83 ? 10.687 9.845 -13.738 1.00 89.44 83 GLY A C 1
ATOM 606 O O . GLY A 1 83 ? 10.130 10.882 -13.384 1.00 89.44 83 GLY A O 1
ATOM 607 N N . ARG A 1 84 ? 11.859 9.870 -14.381 1.00 88.44 84 ARG A N 1
ATOM 608 C CA . ARG A 1 84 ? 12.467 11.118 -14.874 1.00 88.44 84 ARG A CA 1
ATOM 609 C C . ARG A 1 84 ? 11.783 11.552 -16.168 1.00 88.44 84 ARG A C 1
ATOM 611 O O . ARG A 1 84 ? 11.477 10.720 -17.016 1.00 88.44 84 ARG A O 1
ATOM 618 N N . GLU A 1 85 ? 11.627 12.854 -16.375 1.00 92.94 85 GLU A N 1
ATOM 619 C CA . GLU A 1 85 ? 10.929 13.412 -17.545 1.00 92.94 85 GLU A CA 1
ATOM 620 C C . GLU A 1 85 ? 11.789 13.442 -18.831 1.00 92.94 85 GLU A C 1
ATOM 622 O O . GLU A 1 85 ? 11.570 14.254 -19.734 1.00 92.94 85 GLU A O 1
ATOM 627 N N . THR A 1 86 ? 12.748 12.520 -18.960 1.00 94.62 86 THR A N 1
ATOM 628 C CA . THR A 1 86 ? 13.509 12.285 -20.199 1.00 94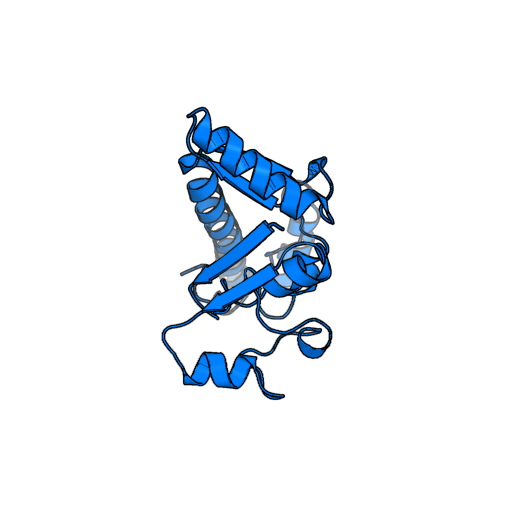.62 86 THR A CA 1
ATOM 629 C C . THR A 1 86 ? 12.786 11.264 -21.094 1.00 94.62 86 THR A C 1
ATOM 631 O O . THR A 1 86 ? 11.883 10.560 -20.626 1.00 94.62 86 THR A O 1
ATOM 634 N N . PRO A 1 87 ? 13.143 11.139 -22.388 1.00 96.56 87 PRO A N 1
ATOM 635 C CA . PRO A 1 87 ? 12.588 10.094 -23.251 1.00 96.56 87 PRO A CA 1
ATOM 636 C C . PRO A 1 87 ? 12.845 8.670 -22.723 1.00 96.56 87 PRO A C 1
ATOM 638 O O . PRO A 1 87 ? 12.005 7.790 -22.894 1.00 96.56 87 PRO A O 1
ATOM 641 N N . GLU A 1 88 ? 13.971 8.447 -22.050 1.00 93.69 88 GLU A N 1
ATOM 642 C CA . GLU A 1 88 ? 14.387 7.171 -21.453 1.00 93.69 88 GLU A CA 1
ATOM 643 C C . GLU A 1 88 ? 13.589 6.891 -20.180 1.00 93.69 88 GLU A C 1
ATOM 645 O O . GLU A 1 88 ? 13.075 5.788 -20.010 1.00 93.69 88 GLU A O 1
ATOM 650 N N . GLY A 1 89 ? 13.415 7.901 -19.321 1.00 88.81 89 GLY A N 1
ATOM 651 C CA . GLY A 1 89 ? 12.595 7.781 -18.117 1.00 88.81 89 GLY A CA 1
ATOM 652 C C . GLY A 1 89 ? 11.130 7.482 -18.440 1.00 88.81 89 GLY A C 1
ATOM 653 O O . GLY A 1 89 ? 10.546 6.595 -17.822 1.00 88.81 89 GLY A O 1
ATOM 654 N N . ARG A 1 90 ? 10.559 8.113 -19.477 1.00 91.88 90 ARG A N 1
ATOM 655 C CA . ARG A 1 90 ? 9.212 7.769 -19.976 1.00 91.88 90 ARG A CA 1
ATOM 656 C C . ARG A 1 90 ? 9.121 6.336 -20.512 1.00 91.88 90 ARG A C 1
ATOM 658 O O . ARG A 1 90 ? 8.143 5.658 -20.216 1.00 91.88 90 ARG A O 1
ATOM 665 N N . LYS A 1 91 ? 10.134 5.849 -21.242 1.00 93.38 91 LYS A N 1
ATOM 666 C CA . LYS A 1 91 ? 10.194 4.442 -21.692 1.00 93.38 91 LYS A CA 1
ATOM 667 C C . LYS A 1 91 ? 10.258 3.465 -20.513 1.00 93.38 91 LYS A C 1
ATOM 669 O O . LYS A 1 91 ? 9.568 2.454 -20.542 1.00 93.38 91 LYS A O 1
ATOM 674 N N . ALA A 1 92 ? 11.037 3.773 -19.475 1.00 88.69 92 ALA A N 1
ATOM 675 C CA . ALA A 1 92 ? 11.139 2.940 -18.275 1.00 88.69 92 ALA A CA 1
ATOM 676 C C . ALA A 1 92 ? 9.818 2.892 -17.481 1.00 88.69 92 ALA A C 1
ATOM 678 O O . ALA A 1 92 ? 9.381 1.812 -17.092 1.00 88.69 92 ALA A O 1
ATOM 679 N N . VAL A 1 93 ? 9.149 4.040 -17.308 1.00 89.44 93 VAL A N 1
ATOM 680 C CA . VAL A 1 93 ? 7.806 4.122 -16.700 1.00 89.44 93 VAL A CA 1
ATOM 681 C C . VAL A 1 93 ? 6.796 3.288 -17.486 1.00 89.44 93 VAL A C 1
ATOM 683 O O . VAL A 1 93 ? 6.056 2.514 -16.885 1.00 89.44 93 VAL A O 1
ATOM 686 N N . GLN A 1 94 ? 6.789 3.407 -18.817 1.00 93.38 94 GLN A N 1
ATOM 687 C CA . GLN A 1 94 ? 5.877 2.657 -19.679 1.00 93.38 94 GLN A CA 1
ATOM 688 C C . GLN A 1 94 ? 6.134 1.142 -19.613 1.00 93.38 94 GLN A C 1
ATOM 690 O O . GLN A 1 94 ? 5.193 0.381 -19.421 1.00 93.38 94 GLN A O 1
ATOM 695 N N . ALA A 1 95 ? 7.395 0.704 -19.673 1.00 91.31 95 ALA A N 1
ATOM 696 C CA . ALA A 1 95 ? 7.745 -0.713 -19.561 1.00 91.31 95 ALA A CA 1
ATOM 697 C C . ALA A 1 95 ? 7.355 -1.314 -18.196 1.00 91.31 95 ALA A C 1
ATOM 699 O O . ALA A 1 95 ? 6.876 -2.442 -18.135 1.00 91.31 95 ALA A O 1
ATOM 700 N N . LEU A 1 96 ? 7.506 -0.566 -17.094 1.00 91.06 96 LEU A N 1
ATOM 701 C CA . LEU A 1 96 ? 7.053 -1.022 -15.774 1.00 91.06 96 LEU A CA 1
ATOM 702 C C . LEU A 1 96 ? 5.520 -1.023 -15.660 1.00 91.06 96 LEU A C 1
ATOM 704 O O . LEU A 1 96 ? 4.947 -1.930 -15.057 1.00 91.06 96 LEU A O 1
ATOM 708 N N . LYS A 1 97 ? 4.842 -0.048 -16.275 1.00 92.62 97 LYS A N 1
ATOM 709 C CA . LYS A 1 97 ? 3.377 -0.012 -16.365 1.00 92.62 97 LYS A CA 1
ATOM 710 C C . LYS A 1 97 ? 2.831 -1.230 -17.116 1.00 92.62 97 LYS A C 1
ATOM 712 O O . LYS A 1 97 ? 1.872 -1.840 -16.654 1.00 92.62 97 LYS A O 1
ATOM 717 N N . GLU A 1 98 ? 3.474 -1.623 -18.213 1.00 94.31 98 GLU A N 1
ATOM 718 C CA . GLU A 1 98 ? 3.136 -2.820 -18.997 1.00 94.31 98 GLU A CA 1
ATOM 719 C C . GLU A 1 98 ? 3.274 -4.125 -18.197 1.00 94.31 98 GLU A C 1
ATOM 721 O O . GLU A 1 98 ? 2.512 -5.056 -18.443 1.00 94.31 98 GLU A O 1
ATOM 726 N N . VAL A 1 99 ? 4.166 -4.196 -17.197 1.00 92.25 99 VAL A N 1
ATOM 727 C CA . VAL A 1 99 ? 4.210 -5.331 -16.254 1.00 92.25 99 VAL A CA 1
ATOM 728 C C . VAL A 1 99 ? 2.944 -5.356 -15.393 1.00 92.25 99 VAL A C 1
ATOM 730 O O . VAL A 1 99 ? 2.210 -6.343 -15.426 1.00 92.25 99 VAL A O 1
ATOM 733 N N . TYR A 1 100 ? 2.633 -4.268 -14.680 1.00 92.69 100 TYR A N 1
ATOM 734 C CA . TYR A 1 100 ? 1.457 -4.212 -13.796 1.00 92.69 100 TYR A CA 1
ATOM 735 C C . TYR A 1 100 ? 0.118 -4.361 -14.541 1.00 92.69 100 TYR A C 1
ATOM 737 O O . TYR A 1 100 ? -0.819 -4.956 -14.006 1.00 92.69 100 TYR A O 1
ATOM 745 N N . ALA A 1 101 ? 0.033 -3.907 -15.795 1.00 95.50 101 ALA A N 1
ATOM 746 C CA . ALA A 1 101 ? -1.160 -4.019 -16.639 1.00 95.50 101 ALA A CA 1
ATOM 747 C C . ALA A 1 101 ? -1.596 -5.468 -16.955 1.00 95.50 101 ALA A C 1
ATOM 749 O O . ALA A 1 101 ? -2.702 -5.671 -17.450 1.00 95.50 101 ALA A O 1
ATOM 750 N N . ASN A 1 102 ? -0.783 -6.487 -16.640 1.00 95.00 102 ASN A N 1
ATOM 751 C CA . ASN A 1 102 ? -1.194 -7.895 -16.760 1.00 95.00 102 ASN A CA 1
ATOM 752 C C . ASN A 1 102 ? -2.259 -8.304 -15.722 1.00 95.00 102 ASN A C 1
ATOM 754 O O . ASN A 1 102 ? -2.916 -9.328 -15.906 1.00 95.00 102 ASN A O 1
ATOM 758 N N . TRP A 1 103 ? -2.448 -7.539 -14.636 1.00 95.62 103 TRP A N 1
ATOM 759 C CA . TRP A 1 103 ? -3.504 -7.819 -13.648 1.00 95.62 103 TRP A CA 1
ATOM 760 C C . TRP A 1 103 ? -4.128 -6.590 -12.972 1.00 95.62 103 TRP A C 1
ATOM 762 O O . TRP A 1 103 ? -5.226 -6.702 -12.427 1.00 95.62 103 TRP A O 1
ATOM 772 N N . VAL A 1 104 ? -3.470 -5.429 -13.001 1.00 94.12 104 VAL A N 1
ATOM 773 C CA . VAL A 1 104 ? -3.983 -4.185 -12.414 1.00 94.12 104 VAL A CA 1
ATOM 774 C C . VAL A 1 104 ? -4.713 -3.360 -13.485 1.00 94.12 104 VAL A C 1
ATOM 776 O O . VAL A 1 104 ? -4.111 -3.053 -14.515 1.00 94.12 104 VAL A O 1
ATOM 779 N N . PRO A 1 105 ? -5.980 -2.959 -13.257 1.00 96.25 105 PRO A N 1
ATOM 780 C CA . PRO A 1 105 ? -6.724 -2.093 -14.170 1.00 96.25 105 PRO A CA 1
ATOM 781 C C . PRO A 1 105 ? -6.045 -0.742 -14.453 1.00 96.25 105 PRO A C 1
ATOM 783 O O . PRO A 1 105 ? -5.496 -0.107 -13.554 1.00 96.25 105 PRO A O 1
ATOM 786 N N . GLU A 1 106 ? -6.133 -0.286 -15.705 1.00 94.44 106 GLU A N 1
ATOM 787 C CA . GLU A 1 106 ? -5.498 0.940 -16.225 1.00 94.44 106 GLU A CA 1
ATOM 788 C C . GLU A 1 106 ? -5.886 2.215 -15.449 1.00 94.44 106 GLU A C 1
ATOM 790 O O . GLU A 1 106 ? -5.046 3.090 -15.242 1.00 94.44 106 GLU A O 1
ATOM 795 N N . ASP A 1 107 ? -7.121 2.305 -14.943 1.00 96.75 107 ASP A N 1
ATOM 796 C CA . ASP A 1 107 ? -7.607 3.415 -14.105 1.00 96.75 107 ASP A CA 1
ATOM 797 C C . ASP A 1 107 ? -6.910 3.498 -12.735 1.00 96.75 107 ASP A C 1
ATOM 799 O O . ASP A 1 107 ? -6.936 4.543 -12.081 1.00 96.75 107 ASP A O 1
ATOM 803 N N . ARG A 1 108 ? -6.233 2.421 -12.321 1.00 95.62 108 ARG A N 1
ATOM 804 C CA . ARG A 1 108 ? -5.436 2.336 -11.090 1.00 95.62 108 ARG A CA 1
ATOM 805 C C . ARG A 1 108 ? -3.927 2.473 -11.328 1.00 95.62 108 ARG A C 1
ATOM 807 O O . ARG A 1 108 ? -3.174 2.467 -10.352 1.00 95.62 108 ARG A O 1
ATOM 814 N N . LEU A 1 109 ? -3.472 2.604 -12.580 1.00 93.00 109 LEU A N 1
ATOM 815 C CA . LEU A 1 109 ? -2.056 2.728 -12.958 1.00 93.00 109 LEU A CA 1
ATOM 816 C C . LEU A 1 109 ? -1.631 4.199 -13.087 1.00 93.00 109 LEU A C 1
ATOM 818 O O . LEU A 1 109 ? -1.578 4.773 -14.177 1.00 93.00 109 LEU A O 1
ATOM 822 N N . ILE A 1 110 ? -1.290 4.818 -11.956 1.00 94.44 110 ILE A N 1
ATOM 823 C CA . ILE A 1 110 ? -0.937 6.240 -11.880 1.00 94.44 110 ILE A CA 1
ATOM 824 C C . ILE A 1 110 ? 0.548 6.437 -12.214 1.00 94.44 110 ILE A C 1
ATOM 826 O O . ILE A 1 110 ? 1.427 6.048 -11.447 1.00 94.44 110 ILE A O 1
ATOM 830 N N . THR A 1 111 ? 0.842 7.102 -13.331 1.00 92.81 111 THR A N 1
ATOM 831 C CA . THR A 1 111 ? 2.209 7.491 -13.727 1.00 92.81 111 THR A CA 1
ATOM 832 C C . THR A 1 111 ? 2.480 8.965 -13.428 1.00 92.81 111 THR A C 1
ATOM 834 O O . THR A 1 111 ? 1.666 9.817 -13.784 1.00 92.81 111 THR A O 1
ATOM 837 N N . THR A 1 112 ? 3.627 9.293 -12.832 1.00 91.06 112 THR A N 1
ATOM 838 C CA . THR A 1 112 ? 4.018 10.677 -12.504 1.00 91.06 112 THR A CA 1
ATOM 839 C C . THR A 1 112 ? 5.545 10.870 -12.527 1.00 91.06 112 THR A C 1
ATOM 841 O O . THR A 1 112 ? 6.301 9.940 -12.820 1.00 91.06 112 THR A O 1
ATOM 844 N N . ASN A 1 113 ? 6.030 12.083 -12.250 1.00 91.69 113 ASN A N 1
ATOM 845 C CA . ASN A 1 113 ? 7.464 12.340 -12.103 1.00 91.69 113 ASN A CA 1
ATOM 846 C C . ASN A 1 113 ? 8.013 11.729 -10.793 1.00 91.69 113 ASN A C 1
ATOM 848 O O . ASN A 1 113 ? 7.271 11.497 -9.838 1.00 91.69 113 ASN A O 1
ATOM 852 N N . LEU A 1 114 ? 9.325 11.484 -10.747 1.00 82.94 114 LEU A N 1
ATOM 853 C CA . LEU A 1 114 ? 10.017 10.821 -9.634 1.00 82.94 114 LEU A CA 1
ATOM 854 C C . LEU A 1 114 ? 9.706 11.452 -8.263 1.00 82.94 114 LEU A C 1
ATOM 856 O O . LEU A 1 114 ? 9.213 10.762 -7.374 1.00 82.94 114 LEU A O 1
ATOM 860 N N . TRP A 1 115 ? 9.911 12.765 -8.123 1.00 84.81 115 TRP A N 1
ATOM 861 C CA . TRP A 1 115 ? 9.706 13.482 -6.861 1.00 84.81 115 TRP A CA 1
ATOM 862 C C . TRP A 1 115 ? 8.251 13.430 -6.387 1.00 84.81 115 TRP A C 1
ATOM 864 O O . TRP A 1 115 ? 7.986 13.252 -5.199 1.00 84.81 115 TRP A O 1
ATOM 874 N N . SER A 1 116 ? 7.291 13.555 -7.307 1.00 88.56 116 SER A N 1
ATOM 875 C CA . SER A 1 116 ? 5.869 13.442 -6.977 1.00 88.56 116 SER A CA 1
ATOM 876 C C . SER A 1 116 ? 5.476 12.030 -6.543 1.00 88.56 116 SER A C 1
ATOM 878 O O . SER A 1 116 ? 4.595 11.905 -5.693 1.00 88.56 116 SER A O 1
ATOM 880 N N . ALA A 1 117 ? 6.114 10.975 -7.060 1.00 83.88 117 ALA A N 1
ATOM 881 C CA . ALA A 1 117 ? 5.871 9.606 -6.601 1.00 83.88 117 ALA A CA 1
ATOM 882 C C . ALA A 1 117 ? 6.411 9.377 -5.178 1.00 83.88 117 ALA A C 1
ATOM 884 O O . ALA A 1 117 ? 5.669 8.924 -4.303 1.00 83.88 117 ALA A O 1
ATOM 885 N N . GLU A 1 118 ? 7.667 9.758 -4.929 1.00 81.56 118 GLU A N 1
ATOM 886 C CA . GLU A 1 118 ? 8.331 9.647 -3.621 1.00 81.56 118 GLU A CA 1
ATOM 887 C C . GLU A 1 118 ? 7.572 10.429 -2.536 1.00 81.56 118 GLU A C 1
ATOM 889 O O . GLU A 1 118 ? 7.180 9.868 -1.507 1.00 81.56 118 GLU A O 1
ATOM 894 N N . LEU A 1 119 ? 7.265 11.706 -2.799 1.00 86.62 119 LEU A N 1
ATOM 895 C CA . LEU A 1 119 ? 6.519 12.557 -1.870 1.00 86.62 119 LEU A CA 1
ATOM 896 C C . LEU A 1 119 ? 5.098 12.036 -1.619 1.00 86.62 119 LEU A C 1
ATOM 898 O O . LEU A 1 119 ? 4.628 12.089 -0.485 1.00 86.62 119 LEU A O 1
ATOM 902 N N . SER A 1 120 ? 4.421 11.485 -2.633 1.00 85.38 120 SER A N 1
ATOM 903 C CA . SER A 1 120 ? 3.080 10.907 -2.456 1.00 85.38 120 SER A CA 1
ATOM 904 C C . SER A 1 120 ? 3.081 9.690 -1.530 1.00 85.38 120 SER A C 1
ATOM 906 O O . SER A 1 120 ? 2.120 9.503 -0.784 1.00 85.38 120 SER A O 1
ATOM 908 N N . LYS A 1 121 ? 4.142 8.869 -1.537 1.00 85.31 121 LYS A N 1
ATOM 909 C CA . LYS A 1 121 ? 4.268 7.732 -0.610 1.00 85.31 121 LYS A CA 1
ATOM 910 C C . LYS A 1 121 ? 4.495 8.208 0.827 1.00 85.31 121 LYS A C 1
ATOM 912 O O . LYS A 1 121 ? 3.804 7.734 1.729 1.00 85.31 121 LYS A O 1
ATOM 917 N N . LEU A 1 122 ? 5.391 9.176 1.031 1.00 85.06 122 LEU A N 1
ATOM 918 C CA . LEU A 1 122 ? 5.640 9.776 2.349 1.00 85.06 122 LEU A CA 1
ATOM 919 C C . LEU A 1 122 ? 4.382 10.464 2.904 1.00 85.06 122 LEU A C 1
ATOM 921 O O . LEU A 1 122 ? 3.969 10.188 4.029 1.00 85.06 122 LEU A O 1
ATOM 925 N N . ALA A 1 123 ? 3.721 11.293 2.092 1.00 91.12 123 ALA A N 1
ATOM 926 C CA . ALA A 1 123 ? 2.495 11.988 2.473 1.00 91.12 123 ALA A CA 1
ATOM 927 C C . ALA A 1 123 ? 1.352 11.012 2.795 1.0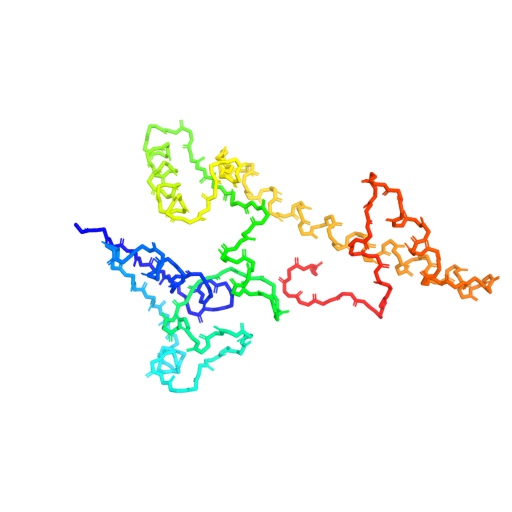0 91.12 123 ALA A C 1
ATOM 929 O O . ALA A 1 123 ? 0.657 11.201 3.790 1.00 91.12 123 ALA A O 1
ATOM 930 N N . ALA A 1 124 ? 1.168 9.946 2.006 1.00 87.62 124 ALA A N 1
ATOM 931 C CA . ALA A 1 124 ? 0.144 8.938 2.280 1.00 87.62 124 ALA A CA 1
ATOM 932 C C . ALA A 1 124 ? 0.364 8.243 3.634 1.00 87.62 124 ALA A C 1
ATOM 934 O O . ALA A 1 124 ? -0.586 8.122 4.407 1.00 87.62 124 ALA A O 1
ATOM 935 N N . ASN A 1 125 ? 1.600 7.842 3.954 1.00 86.19 125 ASN A N 1
ATOM 936 C CA . ASN A 1 125 ? 1.922 7.278 5.267 1.00 86.19 125 ASN A CA 1
ATOM 937 C C . ASN A 1 125 ? 1.646 8.292 6.397 1.00 86.19 125 ASN A C 1
ATOM 939 O O . ASN A 1 125 ? 1.005 7.941 7.387 1.00 86.19 125 ASN A O 1
ATOM 943 N N . ALA A 1 126 ? 2.055 9.555 6.227 1.00 90.25 126 ALA A N 1
ATOM 944 C CA . ALA A 1 126 ? 1.836 10.614 7.213 1.00 90.25 126 ALA A CA 1
ATOM 945 C C . ALA A 1 126 ? 0.342 10.893 7.470 1.00 90.25 126 ALA A C 1
ATOM 947 O O . ALA A 1 126 ? -0.065 10.999 8.624 1.00 90.25 126 ALA A O 1
ATOM 948 N N . PHE A 1 127 ? -0.499 10.938 6.429 1.00 93.75 127 PHE A N 1
ATOM 949 C CA . PHE A 1 127 ? -1.952 11.099 6.582 1.00 93.75 127 PHE A CA 1
ATOM 950 C C . PHE A 1 127 ? -2.609 9.915 7.311 1.00 93.75 127 PHE A C 1
ATOM 952 O O . PHE A 1 127 ? -3.552 10.122 8.075 1.00 93.75 127 PHE A O 1
ATOM 959 N N . LEU A 1 128 ? -2.128 8.683 7.111 1.00 91.31 128 LEU A N 1
ATOM 960 C CA . LEU A 1 128 ? -2.626 7.510 7.841 1.00 91.31 128 LEU A CA 1
ATOM 961 C C . LEU A 1 128 ? -2.252 7.576 9.330 1.00 91.31 128 LEU A C 1
ATOM 963 O O . LEU A 1 128 ? -3.131 7.433 10.182 1.00 91.31 128 LEU A O 1
ATOM 967 N N . ALA A 1 129 ? -0.988 7.876 9.643 1.00 90.31 129 ALA A N 1
ATOM 968 C CA . ALA A 1 129 ? -0.518 8.065 11.016 1.00 90.31 129 ALA A CA 1
ATOM 969 C C . ALA A 1 129 ? -1.254 9.223 11.719 1.00 90.31 129 ALA A C 1
ATOM 971 O O . ALA A 1 129 ? -1.733 9.067 12.842 1.00 90.31 129 ALA A O 1
ATOM 972 N N . GLN A 1 130 ? -1.442 10.357 11.032 1.00 94.94 130 GLN A N 1
ATOM 973 C CA . GLN A 1 130 ? -2.153 11.527 11.554 1.00 94.94 130 GLN A CA 1
ATOM 974 C C . GLN A 1 130 ? -3.590 11.198 11.981 1.00 94.94 130 GLN A C 1
ATOM 976 O O . GLN A 1 130 ? -4.056 11.739 12.985 1.00 94.94 130 GLN A O 1
ATOM 981 N N . ARG A 1 131 ? -4.301 10.310 11.270 1.00 96.00 131 ARG A N 1
ATOM 982 C CA . ARG A 1 131 ? -5.662 9.893 11.657 1.00 96.00 131 ARG A CA 1
ATOM 983 C C . ARG A 1 131 ? -5.671 9.095 12.960 1.00 96.00 131 ARG A C 1
ATOM 985 O O . ARG A 1 131 ? -6.502 9.381 13.819 1.00 96.00 131 ARG A O 1
ATOM 992 N N . ILE A 1 132 ? -4.710 8.184 13.143 1.00 93.00 132 ILE A N 1
ATOM 993 C CA . ILE A 1 132 ? -4.539 7.436 14.400 1.00 93.00 132 ILE A CA 1
ATOM 994 C C . ILE A 1 132 ? -4.193 8.402 15.544 1.00 93.00 132 ILE A C 1
ATOM 996 O O . ILE A 1 132 ? -4.870 8.398 16.570 1.00 93.00 132 ILE A O 1
ATOM 1000 N N . SER A 1 133 ? -3.228 9.309 15.348 1.00 94.06 133 SER A N 1
ATOM 1001 C CA . SER A 1 133 ? -2.906 10.358 16.332 1.00 94.06 133 SER A CA 1
ATOM 1002 C C . SER A 1 133 ? -4.120 11.215 16.697 1.00 94.06 133 SER A C 1
ATOM 1004 O O . SER A 1 133 ? -4.306 11.558 17.862 1.00 94.06 133 SER A O 1
ATOM 1006 N N . SER A 1 134 ? -4.965 11.545 15.714 1.00 96.44 134 SER A N 1
ATOM 1007 C CA . SER A 1 134 ? -6.157 12.374 15.920 1.00 96.44 134 SER A CA 1
ATOM 1008 C C . SER A 1 134 ? -7.207 11.667 16.776 1.00 96.44 134 SER A C 1
ATOM 1010 O O . SER A 1 134 ? -7.746 12.281 17.693 1.00 96.44 134 SER A O 1
ATOM 1012 N N . VAL A 1 135 ? -7.485 10.380 16.531 1.00 95.81 135 VAL A N 1
ATOM 1013 C CA . VAL A 1 135 ? -8.455 9.636 17.354 1.00 95.81 13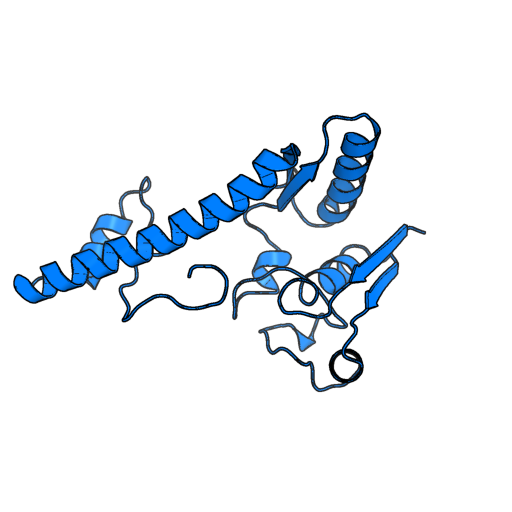5 VAL A CA 1
ATOM 1014 C C . VAL A 1 135 ? -7.898 9.281 18.738 1.00 95.81 135 VAL A C 1
ATOM 1016 O O . VAL A 1 135 ? -8.646 9.319 19.711 1.00 95.81 135 VAL A O 1
ATOM 1019 N N . ASN A 1 136 ? -6.587 9.053 18.870 1.00 93.75 136 ASN A N 1
ATOM 1020 C CA . ASN A 1 136 ? -5.934 8.882 20.174 1.00 93.75 136 ASN A CA 1
ATOM 1021 C C . ASN A 1 136 ? -5.979 10.178 21.010 1.00 93.75 136 ASN A C 1
ATOM 1023 O O . ASN A 1 136 ? -6.254 10.131 22.204 1.00 93.75 136 ASN A O 1
ATOM 1027 N N . ALA A 1 137 ? -5.798 11.353 20.395 1.00 95.12 137 ALA A N 1
ATOM 1028 C CA . ALA A 1 137 ? -5.991 12.634 21.083 1.00 95.12 137 ALA A CA 1
ATOM 1029 C C . ALA A 1 137 ? -7.455 12.852 21.522 1.00 95.12 137 ALA A C 1
ATOM 1031 O O . ALA A 1 137 ? -7.711 13.457 22.563 1.00 95.12 137 ALA A O 1
ATOM 1032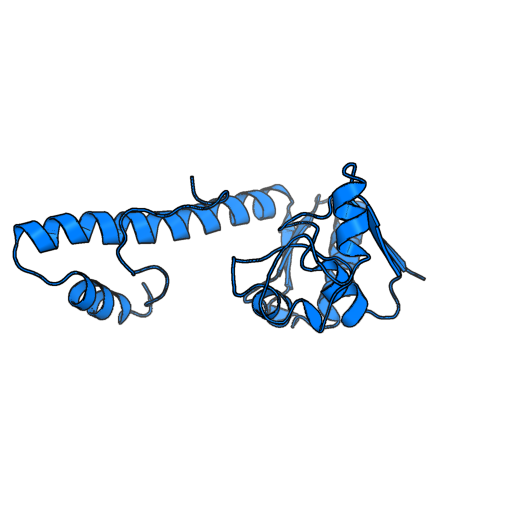 N N . ILE A 1 138 ? -8.419 12.331 20.754 1.00 96.50 138 ILE A N 1
ATOM 1033 C CA . ILE A 1 138 ? -9.844 12.351 21.110 1.00 96.50 138 ILE A CA 1
ATOM 1034 C C . ILE A 1 138 ? -10.159 11.354 22.241 1.00 96.50 138 ILE A C 1
ATOM 1036 O O . ILE A 1 138 ? -11.008 11.675 23.069 1.00 96.50 138 ILE A O 1
ATOM 1040 N N . SER A 1 139 ? -9.475 10.203 22.353 1.00 96.19 139 SER A N 1
ATOM 1041 C CA . SER A 1 139 ? -9.738 9.237 23.439 1.00 96.19 139 SER A CA 1
ATOM 1042 C C . SER A 1 139 ? -9.494 9.847 24.819 1.00 96.19 139 SER A C 1
ATOM 1044 O O . SER A 1 139 ? -10.373 9.770 25.671 1.00 96.19 139 SER A O 1
ATOM 1046 N N . ALA A 1 140 ? -8.385 10.570 24.998 1.00 94.25 140 ALA A N 1
ATOM 1047 C CA . ALA A 1 140 ? -8.076 11.262 26.249 1.00 94.25 140 ALA A CA 1
ATOM 1048 C C . ALA A 1 140 ? -9.145 12.309 26.632 1.00 94.25 140 ALA A C 1
ATOM 1050 O O . ALA A 1 140 ? -9.448 12.499 27.811 1.00 94.25 140 ALA A O 1
ATOM 1051 N N . LEU A 1 141 ? -9.768 12.969 25.645 1.00 95.75 141 LEU A N 1
ATOM 1052 C CA . LEU A 1 141 ? -10.902 13.867 25.888 1.00 95.75 141 LEU A CA 1
ATOM 1053 C C . LEU A 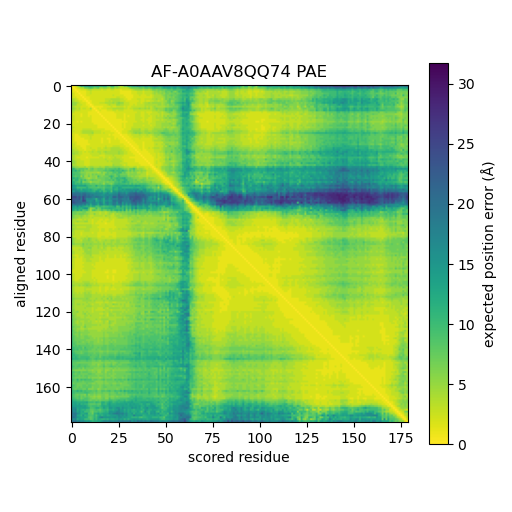1 141 ? -12.184 13.092 26.229 1.00 95.75 141 LEU A C 1
ATOM 1055 O O . LEU A 1 141 ? -12.945 13.527 27.093 1.00 95.75 141 LEU A O 1
ATOM 1059 N N . CYS A 1 142 ? -12.426 11.945 25.591 1.00 97.44 142 CYS A N 1
ATOM 1060 C CA . CYS A 1 142 ? -13.537 11.052 25.918 1.00 97.44 142 CYS A CA 1
ATOM 1061 C C . CYS A 1 142 ? -13.435 10.531 27.363 1.00 97.44 142 CYS A C 1
ATOM 1063 O O . CYS A 1 142 ? -14.398 10.647 28.119 1.00 97.44 142 CYS A O 1
ATOM 1065 N N . GLU A 1 143 ? -12.253 10.069 27.775 1.00 94.81 143 GLU A N 1
ATOM 1066 C CA . GLU A 1 143 ? -11.931 9.639 29.143 1.00 94.81 143 GLU A CA 1
ATOM 1067 C C . GLU A 1 143 ? -12.200 10.754 30.170 1.00 94.81 143 GLU A C 1
ATOM 1069 O O . GLU A 1 143 ? -12.828 10.512 31.200 1.00 94.81 143 GLU A O 1
ATOM 1074 N N . ALA A 1 144 ? -11.809 11.996 29.862 1.00 96.69 144 ALA A N 1
ATOM 1075 C CA . ALA A 1 144 ? -12.033 13.160 30.725 1.00 96.69 144 ALA A CA 1
ATOM 1076 C C . ALA A 1 144 ? -13.492 13.669 30.768 1.00 96.69 144 ALA A C 1
ATOM 1078 O O . ALA A 1 144 ? -13.818 14.502 31.614 1.00 96.69 144 ALA A O 1
ATOM 1079 N N . THR A 1 145 ? -14.368 13.211 29.864 1.00 97.31 145 THR A N 1
ATOM 1080 C CA . THR A 1 145 ? -15.760 13.700 29.727 1.00 97.31 145 THR A CA 1
ATOM 1081 C C . THR A 1 145 ? -16.833 12.623 29.900 1.00 97.31 145 THR A C 1
ATOM 1083 O O . THR A 1 145 ? -18.016 12.955 29.965 1.00 97.31 145 THR A O 1
ATOM 1086 N N . GLY A 1 146 ? -16.451 11.346 29.995 1.00 96.75 146 GLY A N 1
ATOM 1087 C CA . GLY A 1 146 ? -17.380 10.212 30.069 1.00 96.75 146 GLY A CA 1
ATOM 1088 C C . GLY A 1 146 ? -17.985 9.796 28.721 1.00 96.75 146 GLY A C 1
ATOM 1089 O O . GLY A 1 146 ? -18.955 9.042 28.701 1.00 96.75 146 GLY A O 1
ATOM 1090 N N . ALA A 1 147 ? -17.441 10.276 27.599 1.00 98.06 147 ALA A N 1
ATOM 1091 C CA . ALA A 1 147 ? -17.844 9.840 26.262 1.00 98.06 147 ALA A CA 1
ATOM 1092 C C . ALA A 1 147 ? -17.135 8.534 25.853 1.00 98.06 147 ALA A C 1
ATOM 1094 O O . ALA A 1 147 ? -16.075 8.195 26.376 1.00 98.06 147 ALA A O 1
ATOM 1095 N N . ASN A 1 148 ? -17.684 7.814 24.871 1.00 97.25 148 ASN A N 1
ATOM 1096 C CA . ASN A 1 148 ? -17.069 6.605 24.318 1.00 97.25 148 ASN A CA 1
ATOM 1097 C C . ASN A 1 148 ? -16.366 6.905 22.983 1.00 97.25 148 ASN A C 1
ATOM 1099 O O . ASN A 1 148 ? -17.019 7.233 21.989 1.00 97.25 148 ASN A O 1
ATOM 1103 N N . VAL A 1 149 ? -15.039 6.741 22.929 1.00 97.38 149 VAL A N 1
ATOM 1104 C CA . VAL A 1 149 ? -14.248 7.006 21.713 1.00 97.38 149 VAL A CA 1
ATOM 1105 C 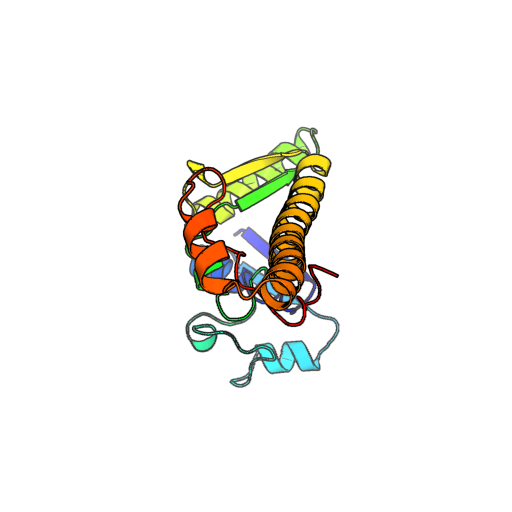C . VAL A 1 149 ? -14.665 6.130 20.524 1.00 97.38 149 VAL A C 1
ATOM 1107 O O . VAL A 1 149 ? -14.609 6.595 19.389 1.00 97.38 149 VAL A O 1
ATOM 1110 N N . ALA A 1 150 ? -15.153 4.905 20.752 1.00 96.75 150 ALA A N 1
ATOM 1111 C CA . ALA A 1 150 ? -15.620 4.030 19.675 1.00 96.75 150 ALA A CA 1
ATOM 1112 C C . ALA A 1 150 ? -16.920 4.544 19.028 1.00 96.75 150 ALA A C 1
ATOM 1114 O O . ALA A 1 150 ? -17.075 4.480 17.809 1.00 96.75 150 ALA A O 1
ATOM 1115 N N . GLU A 1 151 ? -17.831 5.110 19.824 1.00 98.00 151 GLU A N 1
ATOM 1116 C CA . GLU A 1 151 ? -19.068 5.731 19.332 1.00 98.00 151 GLU A CA 1
ATOM 1117 C C . GLU A 1 151 ? -18.773 7.042 18.592 1.00 98.00 151 GLU A C 1
ATOM 1119 O O . GLU A 1 151 ? -19.310 7.273 17.507 1.00 98.00 151 GLU A O 1
ATOM 1124 N N . VAL A 1 152 ? -17.859 7.863 19.125 1.00 97.75 152 VAL A N 1
ATOM 1125 C CA . VAL A 1 152 ? -17.390 9.096 18.471 1.00 97.75 152 VAL A CA 1
ATOM 1126 C C . VAL A 1 152 ? -16.713 8.781 17.133 1.00 97.75 152 VAL A C 1
ATOM 1128 O 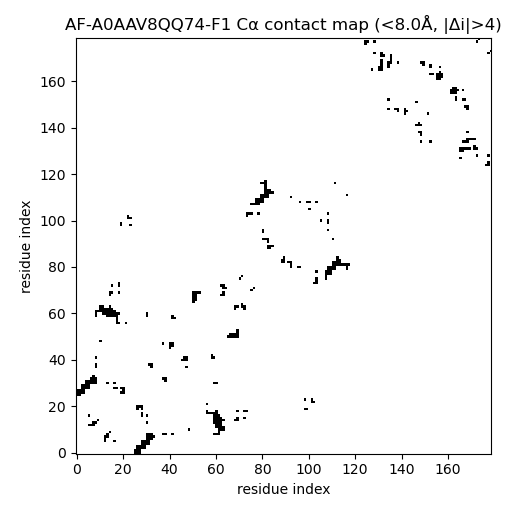O . VAL A 1 152 ? -17.065 9.378 16.115 1.00 97.75 152 VAL A O 1
ATOM 1131 N N . ALA A 1 153 ? -15.800 7.808 17.097 1.00 97.00 153 ALA A N 1
ATOM 1132 C CA . ALA A 1 153 ? -15.128 7.369 15.875 1.00 97.00 153 ALA A CA 1
ATOM 1133 C C . ALA A 1 153 ? -16.110 6.796 14.840 1.00 97.00 153 ALA A C 1
ATOM 1135 O O . ALA A 1 153 ? -16.009 7.117 13.654 1.00 97.00 153 ALA A O 1
ATOM 1136 N N . PHE A 1 154 ? -17.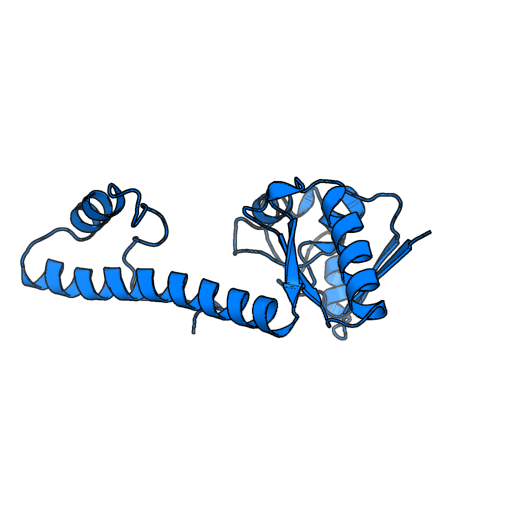097 6.003 15.273 1.00 97.00 154 PHE A N 1
ATOM 1137 C CA . PHE A 1 154 ? -18.154 5.490 14.399 1.00 97.00 154 PHE A CA 1
ATOM 1138 C C . PHE A 1 154 ? -19.000 6.618 13.801 1.00 97.00 154 PHE A C 1
ATOM 1140 O O . PHE A 1 154 ? -19.249 6.604 12.596 1.00 97.00 154 PHE A O 1
ATOM 1147 N N . ALA A 1 155 ? -19.415 7.600 14.610 1.00 97.62 155 ALA A N 1
ATOM 1148 C CA . ALA A 1 155 ? -20.211 8.740 14.161 1.00 97.62 155 ALA A CA 1
ATOM 1149 C C . ALA A 1 155 ? -19.439 9.629 13.170 1.00 97.62 155 ALA A C 1
ATOM 1151 O O . ALA A 1 155 ? -19.942 9.922 12.086 1.00 97.62 155 ALA A O 1
ATOM 1152 N N . VAL A 1 156 ? -18.192 9.988 13.494 1.00 97.38 156 VAL A N 1
ATOM 1153 C CA . VAL A 1 156 ? -17.290 10.751 12.609 1.00 97.38 156 VAL A CA 1
ATOM 1154 C C . VAL A 1 156 ? -17.020 9.988 11.306 1.00 97.38 156 VAL A C 1
ATOM 1156 O O . VAL A 1 156 ? -17.071 10.567 10.221 1.00 97.38 156 VAL A O 1
ATOM 1159 N N . GLY A 1 157 ? -16.815 8.671 11.387 1.00 97.06 157 GLY A N 1
ATOM 1160 C CA . GLY A 1 157 ? -16.581 7.793 10.239 1.00 97.06 157 GLY A CA 1
ATOM 1161 C C . GLY A 1 157 ? -17.774 7.609 9.291 1.00 97.06 157 GLY A C 1
ATOM 1162 O O . GLY A 1 157 ? -17.595 7.004 8.231 1.00 97.06 157 GLY A O 1
ATOM 1163 N N . LYS A 1 158 ? -18.975 8.115 9.625 1.00 97.50 158 LYS A N 1
ATOM 1164 C CA . LYS A 1 158 ? -20.126 8.160 8.699 1.00 97.50 158 LYS A CA 1
ATOM 1165 C C . LYS A 1 158 ? -20.051 9.298 7.685 1.00 97.50 158 LYS A C 1
ATOM 1167 O O . LYS A 1 158 ? -20.693 9.190 6.643 1.00 97.50 158 LYS A O 1
ATOM 1172 N N . ASP A 1 159 ? -19.285 10.357 7.945 1.00 97.81 159 ASP A N 1
ATOM 1173 C CA . ASP A 1 159 ? -19.054 11.392 6.938 1.00 97.81 159 ASP A CA 1
ATOM 1174 C C . ASP A 1 159 ? -18.158 10.823 5.832 1.00 97.81 159 ASP A C 1
ATOM 1176 O O . ASP A 1 159 ? -16.996 10.488 6.067 1.00 97.81 159 ASP A O 1
ATOM 1180 N N . THR A 1 160 ? -18.678 10.711 4.610 1.00 95.94 160 THR A N 1
ATOM 1181 C CA . THR A 1 160 ? -17.954 10.108 3.479 1.00 95.94 160 THR A CA 1
ATOM 1182 C C . THR A 1 160 ? -16.721 10.904 3.046 1.00 95.94 160 THR A C 1
ATOM 1184 O O . THR A 1 160 ? -15.889 10.369 2.319 1.00 95.94 160 THR A O 1
ATOM 1187 N N . ARG A 1 161 ? -16.570 12.156 3.498 1.00 96.62 161 ARG A N 1
ATOM 1188 C CA . ARG A 1 161 ? -15.369 12.986 3.291 1.00 96.62 161 ARG A CA 1
ATOM 1189 C C . ARG A 1 161 ? -14.244 12.626 4.265 1.00 96.62 161 ARG A C 1
ATOM 1191 O O . ARG A 1 161 ? -13.086 12.921 3.990 1.00 96.62 161 ARG A O 1
ATOM 1198 N N . ILE A 1 162 ? -14.584 11.999 5.394 1.00 95.38 162 ILE A N 1
ATOM 1199 C CA . ILE A 1 162 ? -13.640 11.527 6.415 1.00 95.38 162 ILE A CA 1
ATOM 1200 C C . ILE A 1 162 ? -13.407 10.020 6.255 1.00 95.38 162 ILE A C 1
ATOM 1202 O O . ILE A 1 162 ? -12.259 9.578 6.269 1.00 95.38 162 ILE A O 1
ATOM 1206 N N . GLY A 1 163 ? -14.474 9.238 6.084 1.00 95.25 163 GLY A N 1
ATOM 1207 C CA . GLY A 1 163 ? -14.458 7.781 5.948 1.00 95.25 163 GLY A CA 1
ATOM 1208 C C . GLY A 1 163 ? -14.096 7.030 7.244 1.00 95.25 163 GLY A C 1
ATOM 1209 O O . GLY A 1 163 ? -13.438 7.590 8.121 1.00 95.25 163 GLY A O 1
ATOM 1210 N N . PRO A 1 164 ? -14.477 5.744 7.380 1.00 95.00 164 PRO A N 1
ATOM 1211 C CA . PRO A 1 164 ? -14.347 5.000 8.640 1.00 95.00 164 PRO A CA 1
ATOM 1212 C C . PRO A 1 164 ? -12.974 4.340 8.872 1.00 95.00 164 PRO A C 1
ATOM 1214 O O . PRO A 1 164 ? -12.674 3.937 9.992 1.00 95.00 164 PRO A O 1
ATOM 1217 N N . LYS A 1 165 ? -12.130 4.185 7.839 1.00 93.88 165 LYS A N 1
ATOM 1218 C CA . LYS A 1 165 ? -10.814 3.521 7.965 1.00 93.88 165 LYS A CA 1
ATOM 1219 C C . LYS A 1 165 ? -9.842 4.366 8.815 1.00 93.88 165 LYS A C 1
ATOM 1221 O O . LYS A 1 165 ? -9.895 5.594 8.771 1.00 93.88 165 LYS A O 1
ATOM 1226 N N . PHE A 1 166 ? -8.912 3.725 9.532 1.00 93.06 166 PHE A N 1
ATOM 1227 C CA . PHE A 1 166 ? -7.890 4.397 10.365 1.00 93.06 166 PHE A CA 1
ATOM 1228 C C . PHE A 1 166 ? -8.472 5.347 11.442 1.00 93.06 166 PHE A C 1
ATOM 1230 O O . PHE A 1 166 ? -7.889 6.386 11.729 1.00 93.06 166 PHE A O 1
ATOM 1237 N N . LEU A 1 167 ? -9.623 4.998 12.036 1.00 94.12 167 LEU A N 1
ATOM 1238 C CA . LEU A 1 167 ? -10.240 5.710 13.173 1.00 94.12 167 LEU A CA 1
ATOM 1239 C C . LEU A 1 167 ? -10.359 4.836 14.440 1.00 94.12 167 LEU A C 1
ATOM 1241 O O . LEU A 1 167 ? -11.155 5.130 15.324 1.00 94.12 167 LEU A O 1
ATOM 1245 N N . ASN A 1 168 ? -9.574 3.762 14.550 1.00 89.12 168 ASN A N 1
ATOM 1246 C CA . ASN A 1 168 ? -9.530 2.947 15.765 1.00 89.12 168 ASN A CA 1
ATOM 1247 C C . ASN A 1 168 ? -8.495 3.536 16.734 1.00 89.12 168 ASN A C 1
ATOM 1249 O O . ASN A 1 168 ? -7.321 3.642 16.376 1.00 89.12 168 ASN A O 1
ATOM 1253 N N . ALA A 1 169 ? -8.923 3.900 17.945 1.00 88.62 169 ALA A N 1
ATOM 1254 C CA . ALA A 1 169 ? -8.014 4.336 19.002 1.00 88.62 169 ALA A CA 1
ATOM 1255 C C . ALA A 1 169 ? -7.131 3.177 19.501 1.00 88.62 169 ALA A C 1
ATOM 1257 O O . ALA A 1 169 ? -7.539 2.013 19.485 1.00 88.62 169 ALA A O 1
ATOM 1258 N N . SER A 1 170 ? -5.915 3.493 19.939 1.00 90.38 170 SER A N 1
ATOM 1259 C CA . SER A 1 170 ? -4.909 2.526 20.397 1.00 90.38 170 SER A CA 1
ATOM 1260 C C . SER A 1 170 ? -3.936 3.158 21.397 1.00 90.38 170 SER A C 1
ATOM 1262 O O . SER A 1 170 ? -3.879 4.377 21.531 1.00 90.38 170 SER A O 1
ATOM 1264 N N . VAL A 1 171 ? -3.096 2.338 22.038 1.00 85.19 171 VAL A N 1
ATOM 1265 C CA . VAL A 1 171 ? -1.953 2.812 22.851 1.00 85.19 171 VAL A CA 1
ATOM 1266 C C . VAL A 1 171 ? -0.911 3.598 22.027 1.00 85.19 171 VAL A C 1
ATOM 1268 O O . VAL A 1 171 ? -0.086 4.319 22.579 1.00 85.19 171 VAL A O 1
ATOM 1271 N N . GLY A 1 172 ? -0.955 3.467 20.699 1.00 77.06 172 GLY A N 1
ATOM 1272 C CA . GLY A 1 172 ? -0.044 4.063 19.729 1.00 77.06 172 GLY A CA 1
ATOM 1273 C C . GLY A 1 172 ? -0.046 3.242 18.438 1.00 77.06 172 GLY A C 1
ATOM 1274 O O . GLY A 1 172 ? -0.448 2.078 18.440 1.00 77.06 172 GLY A O 1
ATOM 1275 N N . PHE A 1 173 ? 0.412 3.834 17.335 1.00 80.62 173 PHE A N 1
ATOM 1276 C CA . PHE A 1 173 ? 0.781 3.063 16.145 1.00 80.62 173 PHE A CA 1
ATOM 1277 C C . PHE A 1 173 ? 2.227 2.561 16.262 1.00 80.62 173 PHE A C 1
ATOM 1279 O O . PHE A 1 173 ? 3.030 3.113 17.012 1.00 80.62 173 PHE A O 1
ATOM 1286 N N . GLY A 1 174 ? 2.558 1.527 15.493 1.00 77.19 174 GLY A N 1
ATOM 1287 C CA . GLY A 1 174 ? 3.913 0.994 15.364 1.00 77.19 174 GLY A CA 1
ATOM 1288 C C . GLY A 1 174 ? 4.244 0.658 13.910 1.00 77.19 174 GLY A C 1
ATOM 1289 O O . GLY A 1 174 ? 3.553 1.098 12.990 1.00 77.19 174 GLY A O 1
ATOM 1290 N N . GLY A 1 175 ? 5.288 -0.149 13.717 1.00 69.69 175 GLY A N 1
ATOM 1291 C CA . GLY A 1 175 ? 5.785 -0.541 12.397 1.00 69.69 175 GLY A CA 1
ATOM 1292 C C . GLY A 1 175 ? 6.738 0.490 11.780 1.00 69.69 175 GLY A C 1
ATOM 1293 O O . GLY A 1 175 ? 6.695 1.683 12.077 1.00 69.69 175 GLY A O 1
ATOM 1294 N N . SER A 1 176 ? 7.608 0.030 10.881 1.00 70.44 176 SER A N 1
ATOM 1295 C CA . SER A 1 176 ? 8.746 0.784 10.322 1.00 70.44 176 SER A CA 1
ATOM 1296 C C . SER A 1 176 ? 8.382 1.900 9.325 1.00 70.44 176 SER A C 1
ATOM 1298 O O . SER A 1 176 ? 9.225 2.316 8.534 1.00 70.44 176 SER A O 1
ATOM 1300 N N . CYS A 1 177 ? 7.118 2.323 9.277 1.00 69.62 177 CYS A N 1
ATOM 1301 C CA . CYS A 1 177 ? 6.552 3.147 8.202 1.00 69.62 177 CYS A CA 1
ATOM 1302 C C . CYS A 1 177 ? 5.762 4.378 8.674 1.00 69.62 177 CYS A C 1
ATOM 1304 O O . CYS A 1 177 ? 5.380 5.188 7.826 1.00 69.62 177 CYS A O 1
ATOM 1306 N N . PHE A 1 178 ? 5.498 4.509 9.978 1.00 54.38 178 PHE A N 1
ATOM 1307 C CA . PHE A 1 178 ? 4.717 5.612 10.558 1.00 54.38 178 PHE A CA 1
ATOM 1308 C C . PHE A 1 178 ? 5.461 6.406 11.646 1.00 54.38 178 PHE A C 1
ATOM 1310 O O . PHE A 1 178 ? 5.001 7.491 12.000 1.00 54.38 178 PHE A O 1
ATOM 1317 N N . GLN A 1 179 ? 6.567 5.865 12.169 1.00 52.94 179 GLN A N 1
ATOM 1318 C CA . GLN A 1 179 ? 7.449 6.489 13.163 1.00 52.94 179 GLN A CA 1
ATOM 1319 C C . GLN A 1 179 ? 8.552 7.318 12.488 1.00 52.94 179 GLN A C 1
ATOM 1321 O O . GLN A 1 179 ? 8.871 8.390 13.046 1.00 52.94 179 GLN A O 1
#

Radius of gyration: 19.71 Å; Cα contacts (8 Å, |Δi|>4): 246; chains: 1; bounding box: 44×39×54 Å

Organism: Ensete ventricosum (NCBI:txid4639)

Solvent-accessible surface area (backbone atoms only — not comparable to full-atom values): 10281 Å² total; per-residue (Å²): 129,53,75,48,79,41,81,31,73,44,70,47,44,26,54,36,43,18,54,47,34,72,61,36,78,71,38,50,68,47,74,45,54,93,49,61,69,54,56,51,22,48,74,46,100,55,54,84,67,89,50,69,70,43,85,86,54,62,64,57,17,16,64,64,53,97,74,49,30,53,56,49,65,69,60,50,92,56,49,80,44,44,23,51,96,46,79,65,28,50,50,52,42,50,58,53,48,59,58,50,56,64,72,47,59,73,94,32,59,46,74,48,46,40,67,62,39,56,50,50,54,54,50,51,37,50,57,52,41,50,37,35,54,52,35,34,60,45,34,60,52,16,69,76,68,75,50,57,49,69,59,52,34,52,60,56,22,64,42,81,92,70,35,57,75,62,43,69,64,62,103,66,88,74,66,102,69,64,123

Secondary structure (DSSP, 8-state):
-EEEEEE--SSSSSSSHHHHHHH-TTEEEEEE-S-HHHHHHHTSSS-SS--TT-TTT-S------TTTHHHHHHS-S-EEEEE-SSHHHHHHHHHHHHHHTTTS-GGGEEEEEHHHHHHHHHHHHHHHHHHHHHHHHHHHHHHHHT--HHHHHHHHTTSTTT-STT----S---STTT-

Sequence (179 aa):
MVKICCIGAGYVSGPTMAVIALKCPSIEVAVVDISVTRIAACNSDQLPIYEPGIEDIVSNLEFLAEGTAIQDLFNPDRVLIGGRETPEGRKAVQALKEVYANWVPEDRLITTNLWSAELSKLAANAFLAQRISSVNAISALCEATGANVAEVAFAVGKDTRIGPKFLNASVGFGGSCFQ

InterPro domains:
  IPR001732 UDP-glucose/GDP-mannose dehydrogenase, N-terminal [PF03721] (3-59)
  IPR008927 6-phosphogluconate dehydrogenase-like, C-terminal domain superfamily [SSF48179] (115-178)
  IPR014026 UDP-glucose/GDP-mannose dehydrogenase, dimerisation [PF00984] (115-179)
  IPR028356 UDP-glucose 6-dehydrogenase, eukaryotic type [PTHR11374] (57-179)
  IPR036291 NAD(P)-binding domain superfamily [SSF51735] (3-119)